Protein AF-A0A918UJ41-F1 (afdb_monomer)

Mean predicted aligned error: 7.12 Å

Organism: NCBI:txid1256513

Radius of gyration: 23.42 Å; Cα contacts (8 Å, |Δi|>4): 364; chains: 1; bounding box: 62×37×77 Å

Secondary structure (DSSP, 8-state):
-----S-HHHHHHHHHHHHHHH-HHHHHHHHHHHHHH--PPPHHHHHHHHHHHHHHTT--HHHHHHHHSHHHIIIIIHHHHHHHHHHHHHHHHHHHHHHHHHHHHHHHHHHHTT--GGGTS-TT-EEEE---HHHHHHHHHHHHHHHHHHHHHHHHHHTTTT-----HHHHHHHGGGSSSHHHHHHHHHHHHHHGGGGHHHH--TTS--HHHHHHHT----S-EEEEETTEEEEEBTTTTBTSS-TT----HHHHHHHHHHHHHHHHHHHHHHHHHHHHHHHHHHHHS----

Solvent-accessible surface area (backbone atoms only — not comparable to full-atom values): 15692 Å² total; per-residue (Å²): 129,87,73,76,65,78,54,73,64,61,54,50,53,51,40,52,56,41,20,75,74,68,35,57,69,54,27,49,51,52,52,56,45,42,78,73,74,56,84,86,72,52,66,80,78,44,41,52,60,51,57,48,48,62,58,49,68,83,38,48,69,71,53,44,56,24,66,73,34,75,70,38,25,66,58,42,46,46,45,29,53,51,13,47,51,44,15,52,51,13,45,47,46,23,53,52,26,44,54,53,40,36,54,51,49,53,50,50,51,60,58,56,71,74,56,74,37,52,84,78,29,56,82,99,43,72,50,76,52,77,87,61,55,69,52,17,50,33,42,49,50,21,47,51,21,47,41,39,17,47,20,21,39,27,34,7,58,25,39,79,45,76,43,95,32,57,43,38,69,57,31,43,72,50,31,62,79,33,54,63,50,74,41,24,44,55,42,25,52,46,43,61,77,47,55,80,80,37,41,56,53,71,31,54,99,88,47,81,14,53,35,54,37,52,76,73,74,45,91,56,43,52,52,38,40,37,34,20,40,91,40,73,47,62,32,33,39,73,79,48,30,44,70,90,38,90,82,52,77,70,48,69,51,58,56,50,48,55,53,49,51,52,51,49,52,46,52,36,49,44,50,49,48,43,53,52,36,47,53,53,51,53,54,50,49,71,76,53,64,81,83,126

Foldseek 3Di:
DPQDDDPPVVLVVVLVVCCVVVNNVVSVVVVVCCVVPNADDHCLLCVLLVVLVVLCVVPQPLRVVQVVDPVSCVPQVCQLVQLSVQLSVLLRQLVVLLVVLVVVLVVVCVVQVVDQCLVPAPPPDKDWDDDPVVNLVSVLSNLRSLQRNQQSNLRNVVSVQVDRGSGNVVSLVCQCVTPPNQLSVLLNVLSVVQVVLCCQRRNDPVDDHVNRCSVPPDRWGLFIWMQHNVTIATAQTSVGACVVPVPGRDDSSNVSVVSSVSSSVSSSSNSVSNSVSSVVVSVVCVVDPDDD

Structure (mmCIF, N/CA/C/O backbone):
data_AF-A0A918UJ41-F1
#
_entry.id   AF-A0A918UJ41-F1
#
loop_
_atom_site.group_PDB
_atom_site.id
_atom_site.type_symbol
_atom_site.label_atom_id
_atom_site.label_alt_id
_atom_site.label_comp_id
_atom_site.label_asym_id
_atom_site.label_entity_id
_atom_site.label_seq_id
_atom_site.pdbx_PDB_ins_code
_atom_site.Cartn_x
_atom_site.Cartn_y
_atom_site.Cartn_z
_atom_site.occupancy
_atom_site.B_iso_or_equiv
_atom_site.auth_seq_id
_atom_site.auth_comp_id
_atom_site.auth_asym_id
_atom_site.auth_atom_id
_atom_site.pdbx_PDB_model_num
ATOM 1 N N . MET A 1 1 ? 5.064 -5.525 18.353 1.00 28.58 1 MET A N 1
ATOM 2 C CA . MET A 1 1 ? 6.519 -5.572 18.618 1.00 28.58 1 MET A CA 1
ATOM 3 C C . MET A 1 1 ? 7.106 -4.252 18.154 1.00 28.58 1 MET A C 1
ATOM 5 O O . MET A 1 1 ? 6.695 -3.826 17.083 1.00 28.58 1 MET A O 1
ATOM 9 N N . PRO A 1 2 ? 7.986 -3.586 18.918 1.00 29.12 2 PRO A N 1
ATOM 10 C CA . PRO A 1 2 ? 8.648 -2.392 18.420 1.00 29.12 2 PRO A CA 1
ATOM 11 C C . PRO A 1 2 ? 9.662 -2.849 17.370 1.00 29.12 2 PRO A C 1
ATOM 13 O O . PRO A 1 2 ? 10.628 -3.544 17.687 1.00 29.12 2 PRO A O 1
ATOM 16 N N . THR A 1 3 ? 9.402 -2.528 16.109 1.00 34.44 3 THR A N 1
ATOM 17 C CA . THR A 1 3 ? 10.399 -2.598 15.047 1.00 34.44 3 THR A CA 1
ATOM 18 C C . THR A 1 3 ? 11.474 -1.591 15.413 1.00 34.44 3 THR A C 1
ATOM 20 O O . THR A 1 3 ? 11.253 -0.386 15.332 1.00 34.44 3 THR A O 1
ATOM 23 N N . LYS A 1 4 ? 12.610 -2.080 15.922 1.00 35.84 4 LYS A N 1
ATOM 24 C CA . LYS A 1 4 ? 13.802 -1.248 16.045 1.00 35.84 4 LYS A CA 1
ATOM 25 C C . LYS A 1 4 ? 14.082 -0.704 14.648 1.00 35.84 4 LYS A C 1
ATOM 27 O O . LYS A 1 4 ? 14.245 -1.490 13.716 1.00 35.84 4 LYS A O 1
ATOM 32 N N . SER A 1 5 ? 14.066 0.622 14.547 1.00 46.09 5 SER A N 1
ATOM 33 C CA . SER A 1 5 ? 14.670 1.374 13.457 1.00 46.09 5 SER A CA 1
ATOM 34 C C . SER A 1 5 ? 16.065 0.818 13.178 1.00 46.09 5 SER A C 1
ATOM 36 O O . SER A 1 5 ? 16.660 0.151 14.041 1.00 46.09 5 SER A O 1
ATOM 38 N N . LYS A 1 6 ? 16.623 1.143 12.011 1.00 51.22 6 LYS A N 1
ATOM 39 C CA . LYS A 1 6 ? 18.067 1.011 11.777 1.00 51.22 6 LYS A CA 1
ATOM 40 C C . LYS A 1 6 ? 18.829 1.422 13.031 1.00 51.22 6 LYS A C 1
ATOM 42 O O . LYS A 1 6 ? 18.405 2.349 13.737 1.00 51.22 6 LYS A O 1
ATOM 47 N N . SER A 1 7 ? 19.880 0.677 13.368 1.00 51.19 7 SER A N 1
ATOM 48 C CA . SER A 1 7 ? 20.576 0.907 14.630 1.00 51.19 7 SER A CA 1
ATOM 49 C C . SER A 1 7 ? 20.952 2.391 14.712 1.00 51.19 7 SER A C 1
ATOM 51 O O . SER A 1 7 ? 21.375 2.974 13.716 1.00 51.19 7 SER A O 1
ATOM 53 N N . HIS A 1 8 ? 20.773 3.030 15.872 1.00 54.59 8 HIS A N 1
ATOM 54 C CA . HIS A 1 8 ? 21.127 4.447 16.063 1.00 54.59 8 HIS A CA 1
ATOM 55 C C . HIS A 1 8 ? 22.535 4.788 15.523 1.00 54.59 8 HIS A C 1
ATOM 57 O O . HIS A 1 8 ? 22.780 5.922 15.126 1.00 54.59 8 HIS A O 1
ATOM 63 N N . ALA A 1 9 ? 23.435 3.798 15.478 1.00 55.66 9 ALA A N 1
ATOM 64 C CA . ALA A 1 9 ? 24.767 3.887 14.891 1.00 55.66 9 ALA A CA 1
ATOM 65 C C . ALA A 1 9 ? 24.766 4.083 13.360 1.00 55.66 9 ALA A C 1
ATOM 67 O O . ALA 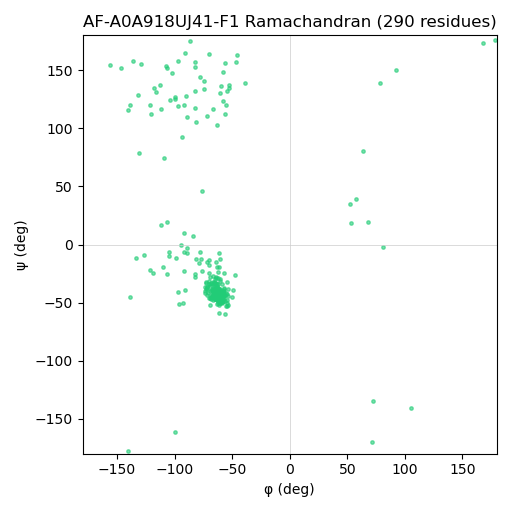A 1 9 ? 25.478 4.948 12.866 1.00 55.66 9 ALA A O 1
ATOM 68 N N . GLU A 1 10 ? 23.943 3.354 12.604 1.00 64.19 10 GLU A N 1
ATOM 69 C CA . GLU A 1 10 ? 23.882 3.464 11.134 1.00 64.19 10 GLU A CA 1
ATOM 70 C C . GLU A 1 10 ? 23.284 4.801 10.678 1.00 64.19 10 GLU A C 1
ATOM 72 O O . GLU A 1 10 ? 23.725 5.381 9.685 1.00 64.19 10 GLU A O 1
ATOM 77 N N . MET A 1 11 ? 22.303 5.319 11.422 1.00 64.62 11 MET A N 1
ATOM 78 C CA . MET A 1 11 ? 21.750 6.654 11.176 1.00 64.62 11 MET A CA 1
ATOM 79 C C . MET A 1 11 ? 22.766 7.745 11.527 1.00 64.62 11 MET A C 1
ATOM 81 O O . MET A 1 11 ? 22.927 8.699 10.768 1.00 64.62 11 MET A O 1
ATOM 85 N N . ALA A 1 12 ? 23.511 7.584 12.625 1.00 66.38 12 ALA A N 1
ATOM 86 C CA . ALA A 1 12 ? 24.580 8.508 12.993 1.00 66.38 12 ALA A CA 1
ATOM 87 C C . ALA A 1 12 ? 25.696 8.565 11.933 1.00 66.38 12 ALA A C 1
ATOM 89 O O . ALA A 1 12 ? 26.137 9.660 11.584 1.00 66.38 12 ALA A O 1
ATOM 90 N N . ASP A 1 13 ? 26.097 7.423 11.366 1.00 71.88 13 ASP A N 1
ATOM 91 C CA . ASP A 1 13 ? 27.098 7.362 10.292 1.00 71.88 13 ASP A CA 1
ATOM 92 C C . ASP A 1 13 ? 26.591 8.001 8.989 1.00 71.88 13 ASP A C 1
ATOM 94 O O . ASP A 1 13 ? 27.322 8.752 8.333 1.00 71.88 13 ASP A O 1
ATOM 98 N N . LEU A 1 14 ? 25.319 7.783 8.633 1.00 72.00 14 LEU A N 1
ATOM 99 C CA . LEU A 1 14 ? 24.696 8.435 7.480 1.00 72.00 14 LEU A CA 1
ATOM 100 C C . LEU A 1 14 ? 24.693 9.962 7.646 1.00 72.00 14 LEU A C 1
ATOM 102 O O . LEU A 1 14 ? 25.124 10.675 6.736 1.00 72.00 14 LEU A O 1
ATOM 106 N N . PHE A 1 15 ? 24.265 10.467 8.807 1.00 71.56 15 PHE A N 1
ATOM 107 C CA . PHE A 1 15 ? 24.225 11.904 9.089 1.00 71.56 15 PHE A CA 1
ATOM 108 C C . PHE A 1 15 ? 25.614 12.527 9.217 1.00 71.56 15 PHE A C 1
ATOM 110 O O . PHE A 1 15 ? 25.807 13.664 8.786 1.00 71.56 15 PHE A O 1
ATOM 117 N N . ALA A 1 16 ? 26.604 11.788 9.721 1.00 71.12 16 ALA A N 1
ATOM 118 C CA . ALA A 1 16 ? 27.996 12.221 9.703 1.00 71.12 16 ALA A CA 1
ATOM 119 C C . ALA A 1 16 ? 28.518 12.367 8.262 1.00 71.12 16 ALA A C 1
ATOM 121 O O . ALA A 1 16 ? 29.144 13.378 7.934 1.00 71.12 16 ALA A O 1
ATOM 122 N N . SER A 1 17 ? 28.200 11.411 7.379 1.00 73.56 17 SER A N 1
ATOM 123 C CA . SER A 1 17 ? 28.577 11.483 5.959 1.00 73.56 17 SER A CA 1
ATOM 124 C C . SER A 1 17 ? 27.871 12.630 5.220 1.00 73.56 17 SER A C 1
ATOM 126 O O . SER A 1 17 ? 28.503 13.361 4.457 1.00 73.56 17 SER A O 1
ATOM 128 N N . LEU A 1 18 ? 26.583 12.859 5.507 1.00 71.25 18 LEU A N 1
ATOM 129 C CA . LEU A 1 18 ? 25.807 13.977 4.968 1.00 71.25 18 LEU A CA 1
ATOM 130 C C . LEU A 1 18 ? 26.345 15.315 5.473 1.00 71.25 18 LEU A C 1
ATOM 132 O O . LEU A 1 18 ? 26.458 16.254 4.692 1.00 71.25 18 LEU A O 1
ATOM 136 N N . GLY A 1 19 ? 26.732 15.398 6.747 1.00 72.50 19 GLY A N 1
ATOM 137 C CA . GLY A 1 19 ? 27.331 16.592 7.340 1.00 72.50 19 GLY A CA 1
ATOM 138 C C . GLY A 1 19 ? 28.671 16.960 6.708 1.00 72.50 19 GLY A C 1
ATOM 139 O O . GLY A 1 19 ? 28.959 18.144 6.543 1.00 72.50 19 GLY A O 1
ATOM 140 N N . ALA A 1 20 ? 29.454 15.964 6.287 1.00 79.12 20 ALA A N 1
ATOM 141 C CA . ALA A 1 20 ? 30.697 16.184 5.552 1.00 79.12 20 ALA A CA 1
ATOM 142 C C . ALA A 1 20 ? 30.469 16.735 4.131 1.00 79.12 20 ALA A C 1
ATOM 144 O O . ALA A 1 20 ? 31.327 17.451 3.618 1.00 79.12 20 ALA A O 1
ATOM 145 N N . PHE A 1 21 ? 29.328 16.431 3.503 1.00 81.12 21 PHE A N 1
ATOM 146 C CA . PHE A 1 21 ? 29.026 16.841 2.126 1.00 81.12 21 PHE A CA 1
ATOM 147 C C . PHE A 1 21 ? 28.165 18.113 2.026 1.00 81.12 21 PHE A C 1
ATOM 149 O O . PHE A 1 21 ? 28.412 18.962 1.174 1.00 81.12 21 PHE A O 1
ATOM 156 N N . LEU A 1 22 ? 27.159 18.259 2.892 1.00 85.38 22 LEU A N 1
ATOM 157 C CA . LEU A 1 22 ? 26.163 19.340 2.870 1.00 85.38 22 LEU A CA 1
ATOM 158 C C . LEU A 1 22 ? 26.399 20.403 3.954 1.00 85.38 22 LEU A C 1
ATOM 160 O O . LEU A 1 22 ? 25.758 21.450 3.938 1.00 85.38 22 LEU A O 1
ATOM 164 N N . GLY A 1 23 ? 27.312 20.152 4.892 1.00 88.75 23 GLY A N 1
ATOM 165 C CA . GLY A 1 23 ? 27.522 20.988 6.070 1.00 88.75 23 GLY A CA 1
ATOM 166 C C . GLY A 1 23 ? 26.698 20.526 7.274 1.00 88.75 23 GLY A C 1
ATOM 167 O O . GLY A 1 23 ? 25.615 19.949 7.152 1.00 88.75 23 GLY A O 1
ATOM 168 N N . LYS A 1 24 ? 27.240 20.787 8.469 1.00 88.06 24 LYS A N 1
ATOM 169 C CA . LYS A 1 24 ? 26.709 20.284 9.744 1.00 88.06 24 LYS A CA 1
ATOM 170 C C . LYS A 1 24 ? 25.275 20.744 10.016 1.00 88.06 24 LYS A C 1
ATOM 172 O O . LYS A 1 24 ? 24.457 19.922 10.408 1.00 88.06 24 LYS A O 1
ATOM 177 N N . ASP A 1 25 ? 24.967 22.014 9.764 1.00 89.19 25 ASP A N 1
ATOM 178 C CA . ASP A 1 25 ? 23.641 22.577 10.050 1.00 89.19 25 ASP A CA 1
ATOM 179 C C . ASP A 1 25 ? 22.550 21.938 9.181 1.00 89.19 25 ASP A C 1
ATOM 181 O O . ASP A 1 25 ? 21.465 21.635 9.672 1.00 89.19 25 ASP A O 1
ATOM 185 N N . ILE A 1 26 ? 22.854 21.651 7.908 1.00 87.06 26 ILE A N 1
ATOM 186 C CA . ILE A 1 26 ? 21.920 20.965 7.005 1.00 87.06 26 ILE A CA 1
ATOM 187 C C . ILE A 1 26 ? 21.698 19.521 7.464 1.00 87.06 26 ILE A C 1
ATOM 189 O O . ILE A 1 26 ? 20.559 19.069 7.513 1.00 87.06 26 ILE A O 1
ATOM 193 N N . ALA A 1 27 ? 22.756 18.799 7.841 1.00 84.81 27 ALA A N 1
ATOM 194 C CA . ALA A 1 27 ? 22.619 17.426 8.327 1.00 84.81 27 ALA A CA 1
ATOM 195 C C . ALA A 1 27 ? 21.815 17.337 9.636 1.00 84.81 27 ALA A C 1
ATOM 197 O O . ALA A 1 27 ? 20.971 16.450 9.765 1.00 84.81 27 ALA A O 1
ATOM 198 N N . VAL A 1 28 ? 22.022 18.277 10.567 1.00 88.00 28 VAL A N 1
ATOM 199 C CA . VAL A 1 28 ? 21.217 18.384 11.797 1.00 88.00 28 VAL A CA 1
ATOM 200 C C . VAL A 1 28 ? 19.754 18.657 11.455 1.00 88.00 28 VAL A C 1
ATOM 202 O O . VAL A 1 28 ? 18.886 17.933 11.931 1.00 88.00 28 VAL A O 1
ATOM 205 N N . ALA A 1 29 ? 19.476 19.621 10.571 1.00 89.81 29 ALA A N 1
ATOM 206 C CA . ALA A 1 29 ? 18.108 19.922 10.156 1.00 89.81 29 ALA A CA 1
ATOM 207 C C . ALA A 1 29 ? 17.410 18.708 9.517 1.00 89.81 29 ALA A C 1
ATOM 209 O O . ALA A 1 29 ? 16.254 18.440 9.828 1.00 89.81 29 ALA A O 1
ATOM 210 N N . ILE A 1 30 ? 18.101 17.941 8.663 1.00 86.88 30 ILE A N 1
ATOM 211 C CA . ILE A 1 30 ? 17.545 16.709 8.077 1.00 86.88 30 ILE A CA 1
ATOM 212 C C . ILE A 1 30 ? 17.212 15.692 9.177 1.00 86.88 30 ILE A C 1
ATOM 214 O O . ILE A 1 30 ? 16.131 15.108 9.141 1.00 86.88 30 ILE A O 1
ATOM 218 N N . SER A 1 31 ? 18.103 15.497 10.154 1.00 85.31 31 SER A N 1
ATOM 219 C CA . SER A 1 31 ? 17.875 14.570 11.271 1.00 85.31 31 SER A CA 1
ATOM 220 C C . SER A 1 31 ? 16.669 14.981 12.119 1.00 85.31 31 SER A C 1
ATOM 222 O O . SER A 1 31 ? 15.789 14.162 12.365 1.00 85.31 31 SER A O 1
ATOM 224 N N . GLU A 1 32 ? 16.583 16.251 12.521 1.00 90.31 32 GLU A N 1
ATOM 225 C CA . GLU A 1 32 ? 15.475 16.758 13.346 1.00 90.31 32 GLU A CA 1
ATOM 226 C C . GLU A 1 32 ? 14.127 16.707 12.606 1.00 90.31 32 GLU A C 1
ATOM 228 O O . GLU A 1 32 ? 13.091 16.373 13.194 1.00 90.31 32 GLU A O 1
ATOM 233 N N . ILE A 1 33 ? 14.127 16.993 11.297 1.00 89.69 33 ILE A N 1
ATOM 234 C CA . ILE A 1 33 ? 12.941 16.835 10.446 1.00 89.69 33 ILE A CA 1
ATOM 235 C C . ILE A 1 33 ? 12.528 15.363 10.388 1.00 89.69 33 ILE A C 1
ATOM 237 O O . ILE A 1 33 ? 11.341 15.075 10.541 1.00 89.69 33 ILE A O 1
ATOM 241 N N . ALA A 1 34 ? 13.475 14.441 10.192 1.00 86.81 34 ALA A N 1
ATOM 242 C CA . ALA A 1 34 ? 13.179 13.016 10.103 1.00 86.81 34 ALA A CA 1
ATOM 243 C C . ALA A 1 34 ? 12.567 12.478 11.406 1.00 86.81 34 ALA A C 1
ATOM 245 O O . ALA A 1 34 ? 11.531 11.820 11.371 1.00 86.81 34 ALA A O 1
ATOM 246 N N . GLU A 1 35 ? 13.127 12.839 12.563 1.00 86.50 35 GLU A N 1
ATOM 247 C CA . GLU A 1 35 ? 12.584 12.450 13.874 1.00 86.50 35 GLU A CA 1
ATOM 248 C C . GLU A 1 35 ? 11.154 12.956 14.112 1.00 86.50 35 GLU A C 1
ATOM 250 O O . GLU A 1 35 ? 10.365 12.309 14.803 1.00 86.50 35 GLU A O 1
ATOM 255 N N . THR A 1 36 ? 10.810 14.114 13.546 1.00 89.62 36 THR A N 1
ATOM 256 C CA . THR A 1 36 ? 9.513 14.761 13.779 1.00 89.62 36 THR A CA 1
ATOM 257 C C . THR A 1 36 ? 8.447 14.347 12.765 1.00 89.62 36 THR A C 1
ATOM 259 O O . THR A 1 36 ? 7.270 14.233 13.116 1.00 89.62 36 THR A O 1
ATOM 262 N N . ALA A 1 37 ? 8.830 14.195 11.497 1.00 89.44 37 ALA A N 1
ATOM 263 C CA . ALA A 1 37 ? 7.900 14.164 10.371 1.00 89.44 37 ALA A CA 1
ATOM 264 C C . ALA A 1 37 ? 8.049 12.942 9.456 1.00 89.44 37 ALA A C 1
ATOM 266 O O . ALA A 1 37 ? 7.198 12.760 8.582 1.00 89.44 37 ALA A O 1
ATOM 267 N N . ASP A 1 38 ? 9.086 12.121 9.634 1.00 88.88 38 ASP A N 1
ATOM 268 C CA . ASP A 1 38 ? 9.260 10.903 8.846 1.00 88.88 38 ASP A CA 1
ATOM 269 C C . ASP A 1 38 ? 8.607 9.687 9.522 1.00 88.88 38 ASP A C 1
ATOM 271 O O . ASP A 1 38 ? 8.226 9.697 10.697 1.00 88.88 38 ASP A O 1
ATOM 275 N N . PHE A 1 39 ? 8.441 8.625 8.744 1.00 92.19 39 PHE A N 1
ATOM 276 C CA . PHE A 1 39 ? 7.962 7.339 9.211 1.00 92.19 39 PHE A CA 1
ATOM 277 C C . PHE A 1 39 ? 8.727 6.210 8.520 1.00 92.19 39 PHE A C 1
ATOM 279 O O . PHE A 1 39 ? 8.603 5.979 7.312 1.00 92.19 39 PHE A O 1
ATOM 286 N N . GLU A 1 40 ? 9.478 5.449 9.309 1.00 88.38 40 GLU A N 1
ATOM 287 C CA . GLU A 1 40 ? 10.216 4.296 8.812 1.00 88.38 40 GLU A CA 1
ATOM 288 C C . GLU A 1 40 ? 9.377 3.017 8.896 1.00 88.38 40 GLU A C 1
ATOM 290 O O . GLU A 1 40 ? 8.862 2.643 9.946 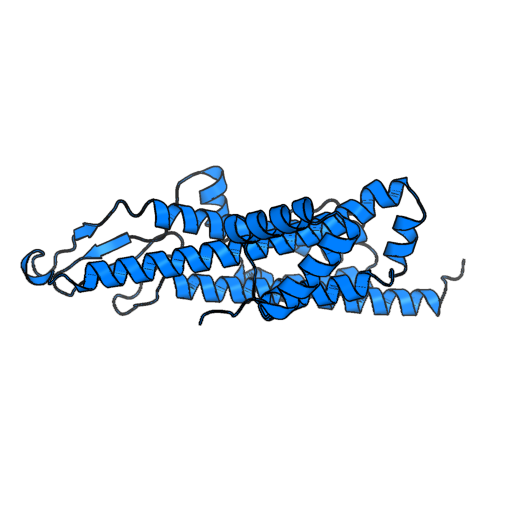1.00 88.38 40 GLU A O 1
ATOM 295 N N . MET A 1 41 ? 9.285 2.300 7.775 1.00 91.56 41 MET A N 1
ATOM 296 C CA . MET A 1 41 ? 8.810 0.915 7.778 1.00 91.56 41 MET A CA 1
ATOM 297 C C . MET A 1 41 ? 9.948 -0.035 8.150 1.00 91.56 41 MET A C 1
ATOM 299 O O . MET A 1 41 ? 11.112 0.256 7.880 1.00 91.56 41 MET A O 1
ATOM 303 N N . SER A 1 42 ? 9.602 -1.223 8.651 1.00 93.06 42 SER A N 1
ATOM 304 C CA . SER A 1 42 ? 10.575 -2.303 8.849 1.00 93.06 42 SER A CA 1
ATOM 305 C C . SER A 1 42 ? 11.316 -2.682 7.560 1.00 93.06 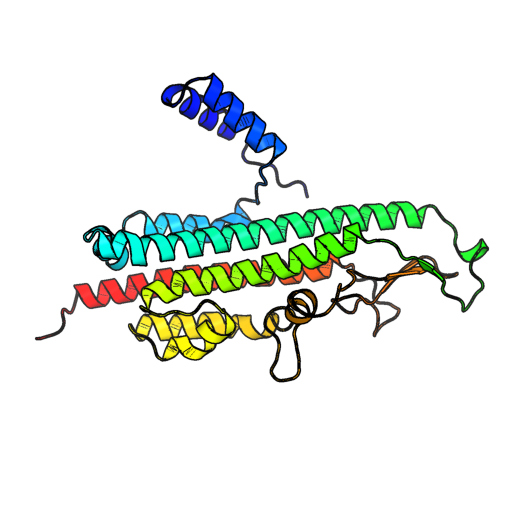42 SER A C 1
ATOM 307 O O . SER A 1 42 ? 10.799 -2.520 6.449 1.00 93.06 42 SER A O 1
ATOM 309 N N . ASP A 1 43 ? 12.511 -3.257 7.702 1.00 92.69 43 ASP A N 1
ATOM 310 C CA . ASP A 1 43 ? 13.290 -3.744 6.558 1.00 92.69 43 ASP A CA 1
ATOM 311 C C . ASP A 1 43 ? 12.518 -4.790 5.751 1.00 92.69 43 ASP A C 1
ATOM 313 O O . ASP A 1 43 ? 12.468 -4.699 4.530 1.00 92.69 43 ASP A O 1
ATOM 317 N N . ALA A 1 44 ? 11.814 -5.711 6.417 1.00 93.06 44 ALA A N 1
ATOM 318 C CA . ALA A 1 44 ? 10.970 -6.710 5.757 1.00 93.06 44 ALA A CA 1
ATOM 319 C C . ALA A 1 44 ? 9.845 -6.074 4.916 1.00 93.06 44 ALA A C 1
ATOM 321 O O . ALA A 1 44 ? 9.536 -6.529 3.815 1.00 93.06 44 ALA A O 1
ATOM 322 N N .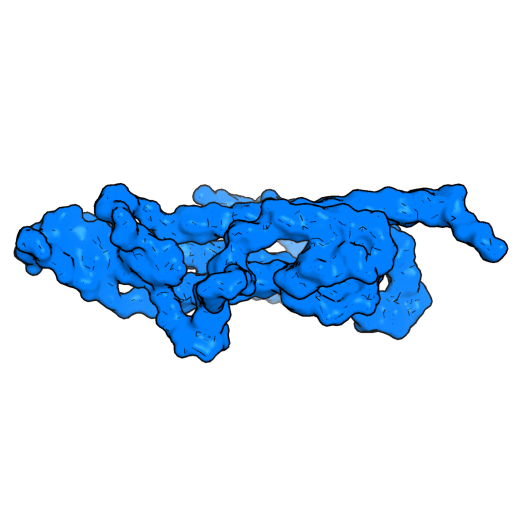 ALA A 1 45 ? 9.247 -4.985 5.403 1.00 93.19 45 ALA A N 1
ATOM 323 C CA . ALA A 1 45 ? 8.234 -4.239 4.664 1.00 93.19 45 ALA A CA 1
ATOM 324 C C . ALA A 1 45 ? 8.831 -3.474 3.463 1.00 93.19 45 ALA A C 1
ATOM 326 O O . ALA A 1 45 ? 8.163 -3.316 2.442 1.00 93.19 45 ALA A O 1
ATOM 327 N N . ASN A 1 46 ? 10.085 -3.021 3.563 1.00 94.38 46 ASN A N 1
ATOM 328 C CA . ASN A 1 46 ? 10.800 -2.327 2.487 1.00 94.38 46 ASN A CA 1
ATOM 329 C C . ASN A 1 46 ? 11.436 -3.266 1.451 1.00 94.38 46 ASN A C 1
ATOM 331 O O . ASN A 1 46 ? 11.660 -2.842 0.315 1.00 94.38 46 ASN A O 1
ATOM 335 N N . GLU A 1 47 ? 11.744 -4.501 1.837 1.00 96.31 47 GLU A N 1
ATOM 336 C CA . GLU A 1 47 ? 12.597 -5.434 1.099 1.00 96.31 47 GLU A CA 1
ATOM 337 C C . GLU A 1 47 ? 12.221 -5.598 -0.385 1.00 96.31 47 GLU A C 1
ATOM 339 O O . GLU A 1 47 ? 13.120 -5.452 -1.220 1.00 96.31 47 GLU A O 1
ATOM 344 N N . PRO A 1 48 ? 10.940 -5.762 -0.774 1.00 97.31 48 PRO A N 1
ATOM 345 C CA . PRO A 1 48 ? 10.598 -5.912 -2.187 1.00 97.31 48 PRO A CA 1
ATOM 346 C C . PRO A 1 48 ? 10.947 -4.686 -3.037 1.00 97.31 48 PRO A C 1
ATOM 348 O O . PRO A 1 48 ? 11.417 -4.814 -4.167 1.00 97.31 48 PRO A O 1
ATOM 351 N N . PHE A 1 49 ? 10.757 -3.483 -2.489 1.00 97.00 49 PHE A N 1
ATOM 352 C CA . PHE A 1 49 ? 11.089 -2.240 -3.181 1.00 97.00 49 PHE A CA 1
ATOM 353 C C . PHE A 1 49 ? 12.598 -2.049 -3.283 1.00 97.00 49 PHE A C 1
ATOM 355 O O . PHE A 1 49 ? 13.087 -1.642 -4.333 1.00 97.00 49 PHE A O 1
ATOM 362 N N . VAL A 1 50 ? 13.335 -2.354 -2.211 1.00 95.69 50 VAL A N 1
ATOM 363 C CA . VAL A 1 50 ? 14.800 -2.248 -2.190 1.00 95.69 50 VAL A CA 1
ATOM 364 C C . VAL A 1 50 ? 15.406 -3.183 -3.232 1.00 95.69 50 VAL A C 1
ATOM 366 O O . VAL A 1 50 ? 16.113 -2.706 -4.116 1.00 95.69 50 VAL A O 1
ATOM 369 N N . LYS A 1 51 ? 15.030 -4.469 -3.220 1.00 96.50 51 LYS A N 1
ATOM 370 C CA . LYS A 1 51 ? 15.480 -5.459 -4.212 1.00 96.50 51 LYS A CA 1
ATOM 371 C C . LYS A 1 51 ? 15.177 -5.029 -5.645 1.00 96.50 51 LYS A C 1
ATOM 373 O O . LYS A 1 51 ? 16.003 -5.187 -6.543 1.00 96.50 51 LYS A O 1
ATOM 378 N N . PHE A 1 52 ? 13.989 -4.473 -5.876 1.00 97.38 52 PHE A N 1
ATOM 379 C CA . PHE A 1 52 ? 13.608 -4.009 -7.204 1.00 97.38 52 PHE A CA 1
ATOM 380 C C . PHE A 1 52 ? 14.452 -2.812 -7.665 1.00 97.38 52 PHE A C 1
ATOM 382 O O . PHE A 1 52 ? 14.908 -2.780 -8.807 1.00 97.38 52 PHE A O 1
ATOM 389 N N . ILE A 1 53 ? 14.707 -1.843 -6.783 1.00 95.50 53 ILE A N 1
ATOM 390 C CA . ILE A 1 53 ? 15.568 -0.689 -7.077 1.00 95.50 53 ILE A CA 1
ATOM 391 C C . ILE A 1 53 ? 17.019 -1.123 -7.308 1.00 95.50 53 ILE A C 1
ATOM 393 O O . ILE A 1 53 ? 17.650 -0.653 -8.254 1.00 95.50 53 ILE A O 1
ATOM 397 N N . GLU A 1 54 ? 17.535 -2.053 -6.506 1.00 95.62 54 GLU A N 1
ATOM 398 C CA . GLU A 1 54 ? 18.861 -2.649 -6.701 1.00 95.62 54 GLU A CA 1
ATOM 399 C C . GLU A 1 54 ? 19.001 -3.299 -8.079 1.00 95.62 54 GLU A C 1
ATOM 401 O O . GLU A 1 54 ? 20.042 -3.151 -8.711 1.00 95.62 54 GLU A O 1
ATOM 406 N N . TRP A 1 55 ? 17.948 -3.943 -8.588 1.00 96.19 55 TRP A N 1
ATOM 407 C CA . TRP A 1 55 ? 17.925 -4.484 -9.949 1.00 96.19 55 TRP A CA 1
ATOM 408 C C . TRP A 1 55 ? 17.831 -3.404 -11.042 1.00 96.19 55 TRP A C 1
ATOM 410 O O . TRP A 1 55 ? 18.452 -3.538 -12.097 1.00 96.19 55 TRP A O 1
ATOM 420 N N . ILE A 1 56 ? 17.092 -2.316 -10.811 1.00 94.19 56 ILE A N 1
ATOM 421 C CA . ILE A 1 56 ? 16.990 -1.195 -11.762 1.00 94.19 56 ILE A CA 1
ATOM 422 C C . ILE A 1 56 ? 18.307 -0.410 -11.871 1.00 94.19 56 ILE A C 1
ATOM 424 O O . ILE A 1 56 ? 18.638 0.084 -12.951 1.00 94.19 56 ILE A O 1
ATOM 428 N N . ASN A 1 57 ? 19.065 -0.283 -10.779 1.00 90.38 57 ASN A N 1
ATOM 429 C CA . ASN A 1 57 ? 20.255 0.572 -10.686 1.00 90.38 57 ASN A CA 1
ATOM 430 C C . ASN A 1 57 ? 21.369 0.251 -11.709 1.00 90.38 57 ASN A C 1
ATOM 432 O O . ASN A 1 57 ? 21.893 1.197 -12.308 1.00 90.38 57 ASN A O 1
ATOM 436 N N . PRO A 1 58 ? 21.702 -1.025 -11.994 1.00 89.19 58 PRO A N 1
ATOM 437 C CA . PRO A 1 58 ? 22.590 -1.417 -13.092 1.00 89.19 58 PRO A CA 1
ATOM 438 C C . PRO A 1 58 ? 22.101 -1.036 -14.497 1.00 89.19 58 PRO A C 1
ATOM 440 O O . PRO A 1 58 ? 22.859 -1.171 -15.452 1.00 89.19 58 PRO A O 1
ATOM 443 N N . ARG A 1 59 ? 20.867 -0.527 -14.621 1.00 89.38 59 ARG A N 1
ATOM 444 C CA . ARG A 1 59 ? 20.184 -0.129 -15.859 1.00 89.38 59 ARG A CA 1
ATOM 445 C C . ARG A 1 59 ? 19.948 -1.311 -16.808 1.00 89.38 59 ARG A C 1
ATOM 447 O O . ARG A 1 59 ? 20.658 -1.429 -17.807 1.00 89.38 59 ARG A O 1
ATOM 454 N N . PRO A 1 60 ? 18.901 -2.124 -16.561 1.00 91.81 60 PRO A N 1
ATOM 455 C CA . PRO A 1 60 ? 18.361 -3.039 -17.569 1.00 91.81 60 PRO A CA 1
ATOM 456 C C . PRO A 1 60 ? 18.163 -2.336 -18.920 1.00 91.81 60 PRO A C 1
ATOM 458 O O . PRO A 1 60 ? 18.024 -1.105 -18.965 1.00 91.81 60 PRO A O 1
ATOM 461 N N . ALA A 1 61 ? 18.136 -3.082 -20.024 1.00 94.75 61 ALA A N 1
ATOM 462 C CA . ALA A 1 61 ? 18.256 -2.501 -21.362 1.00 94.75 61 ALA A CA 1
ATOM 463 C C . ALA A 1 61 ? 17.174 -1.444 -21.642 1.00 94.75 61 ALA A C 1
ATOM 465 O O . ALA A 1 61 ? 17.475 -0.385 -22.200 1.00 94.75 61 ALA A O 1
ATOM 466 N N . PHE A 1 62 ? 15.936 -1.659 -21.183 1.00 94.94 62 PHE A N 1
ATOM 467 C CA . PHE A 1 62 ? 14.870 -0.661 -21.315 1.00 94.94 62 PHE A CA 1
ATOM 468 C C . PHE A 1 62 ? 15.140 0.647 -20.542 1.00 94.94 62 PHE A C 1
ATOM 470 O O . PHE A 1 62 ? 14.841 1.728 -21.052 1.00 94.94 62 PHE A O 1
ATOM 477 N N . ILE A 1 63 ? 15.737 0.575 -19.344 1.00 96.44 63 ILE A N 1
ATOM 478 C CA . ILE A 1 63 ? 16.127 1.753 -18.551 1.00 96.44 63 ILE A CA 1
ATOM 479 C C . ILE A 1 63 ? 17.274 2.483 -19.241 1.00 96.44 63 ILE A C 1
ATOM 481 O O . ILE A 1 63 ? 17.228 3.707 -19.369 1.00 96.44 63 ILE A O 1
ATOM 485 N N . ALA A 1 64 ? 18.288 1.751 -19.712 1.00 95.50 64 ALA A N 1
ATOM 486 C CA . ALA A 1 64 ? 19.397 2.333 -20.461 1.00 95.50 64 ALA A CA 1
ATOM 487 C C . ALA A 1 64 ? 18.892 3.068 -21.713 1.00 95.50 64 ALA A C 1
ATOM 489 O O . ALA A 1 64 ? 19.275 4.215 -21.949 1.00 95.50 64 ALA A O 1
ATOM 490 N N . ALA A 1 65 ? 17.961 2.457 -22.454 1.00 95.00 65 ALA A N 1
ATOM 491 C CA . ALA A 1 65 ? 17.337 3.064 -23.621 1.00 95.00 65 ALA A CA 1
ATOM 492 C C . ALA A 1 65 ? 16.579 4.351 -23.263 1.00 95.00 65 ALA A C 1
ATOM 494 O O . ALA A 1 65 ? 16.810 5.382 -23.891 1.00 95.00 65 ALA A O 1
ATOM 495 N N . TRP A 1 66 ? 15.732 4.345 -22.227 1.00 96.44 66 TRP A N 1
ATOM 496 C CA . TRP A 1 66 ? 15.008 5.557 -21.822 1.00 96.44 66 TRP A CA 1
ATOM 497 C C . TRP A 1 66 ? 15.930 6.675 -21.352 1.00 96.44 66 TRP A C 1
ATOM 499 O O . TRP A 1 66 ? 15.654 7.832 -21.630 1.00 96.44 66 TRP A O 1
ATOM 509 N N . ARG A 1 67 ? 17.028 6.348 -20.671 1.00 94.81 67 ARG A N 1
ATOM 510 C CA . ARG A 1 67 ? 17.978 7.349 -20.166 1.00 94.81 67 ARG A CA 1
ATOM 511 C C . ARG A 1 67 ? 18.968 7.857 -21.214 1.00 94.81 67 ARG A C 1
ATOM 513 O O . ARG A 1 67 ? 19.653 8.839 -20.960 1.00 94.81 67 ARG A O 1
ATOM 520 N N . SER A 1 68 ? 19.060 7.207 -22.372 1.00 95.81 68 SER A N 1
ATOM 521 C CA . SER A 1 68 ? 19.884 7.680 -23.492 1.00 95.81 68 SER A CA 1
ATOM 522 C C . SER A 1 68 ? 19.236 8.810 -24.305 1.00 95.81 68 SER A C 1
ATOM 524 O O . SER A 1 68 ? 19.933 9.501 -25.044 1.00 95.81 68 SER A O 1
ATOM 526 N N . ASP A 1 69 ? 17.923 9.023 -24.158 1.00 96.44 69 ASP A N 1
ATOM 527 C CA . ASP A 1 69 ? 17.157 10.053 -24.865 1.00 96.44 69 ASP A CA 1
ATOM 528 C C . ASP A 1 69 ? 16.482 10.994 -23.847 1.00 96.44 69 ASP A C 1
ATOM 530 O O . ASP A 1 69 ? 15.635 10.539 -23.072 1.00 96.44 69 ASP A O 1
ATOM 534 N N . PRO A 1 70 ? 16.776 12.311 -23.858 1.00 96.00 70 PRO A N 1
ATOM 535 C CA . PRO A 1 70 ? 16.173 13.272 -22.933 1.00 96.00 70 PRO A CA 1
ATOM 536 C C . PRO A 1 70 ? 14.636 13.287 -22.923 1.00 96.00 70 PRO A C 1
ATOM 538 O O . PRO A 1 70 ? 14.026 13.570 -21.889 1.00 96.00 70 PRO A O 1
ATOM 541 N N . ALA A 1 71 ? 13.980 13.008 -24.053 1.00 96.00 71 ALA A N 1
ATOM 542 C CA . ALA A 1 71 ? 12.522 12.963 -24.130 1.00 96.00 71 ALA A CA 1
ATOM 543 C C . ALA A 1 71 ? 11.963 11.708 -23.445 1.00 96.00 71 ALA A C 1
ATOM 545 O O . ALA A 1 71 ? 10.973 11.787 -22.709 1.00 96.00 71 ALA A O 1
ATOM 546 N N . LEU A 1 72 ? 12.608 10.556 -23.650 1.00 94.56 72 LEU A N 1
ATOM 547 C CA . LEU A 1 72 ? 12.217 9.298 -23.012 1.00 94.56 72 LEU A CA 1
ATOM 548 C C . LEU A 1 72 ? 12.571 9.281 -21.524 1.00 94.56 72 LEU A C 1
ATOM 550 O O . LEU A 1 72 ? 11.806 8.726 -20.735 1.00 94.56 72 LEU A O 1
ATOM 554 N N . GLU A 1 73 ? 13.658 9.936 -21.117 1.00 94.81 73 GLU A N 1
ATOM 555 C CA . GLU A 1 73 ? 14.020 10.068 -19.709 1.00 94.81 73 GLU A CA 1
ATOM 556 C C . GLU A 1 73 ? 12.935 10.856 -18.968 1.00 94.81 73 GLU A C 1
ATOM 558 O O . GLU A 1 73 ? 12.364 10.374 -17.987 1.00 94.81 73 GLU A O 1
ATOM 563 N N . ARG A 1 74 ? 12.561 12.024 -19.506 1.00 93.19 74 ARG A N 1
ATOM 564 C CA . ARG A 1 74 ? 11.519 12.882 -18.923 1.00 93.19 74 ARG A CA 1
ATOM 565 C C . ARG A 1 74 ? 10.145 12.220 -18.889 1.00 93.19 74 ARG A C 1
ATOM 567 O O . ARG A 1 74 ? 9.389 12.450 -17.951 1.00 93.19 74 ARG A O 1
ATOM 574 N N . LYS A 1 75 ? 9.794 11.432 -19.909 1.00 93.06 75 LYS A N 1
ATOM 575 C CA . LYS A 1 75 ? 8.445 10.865 -20.035 1.00 93.06 75 LYS A CA 1
ATOM 576 C C . LYS A 1 75 ? 8.310 9.474 -19.421 1.00 93.06 75 LYS A C 1
ATOM 578 O O . LYS A 1 75 ? 7.345 9.225 -18.705 1.00 93.06 75 LYS A O 1
ATOM 583 N N . HIS A 1 76 ? 9.208 8.551 -19.750 1.00 95.25 76 HIS A N 1
ATOM 584 C CA . HIS A 1 76 ? 9.074 7.140 -19.385 1.00 95.25 76 HIS A CA 1
ATOM 585 C C . HIS A 1 76 ? 9.848 6.802 -18.118 1.00 95.25 76 HIS A C 1
ATOM 587 O O . HIS A 1 76 ? 9.263 6.254 -17.189 1.00 95.25 76 HIS A O 1
ATOM 593 N N . TYR A 1 77 ? 11.131 7.164 -18.044 1.00 95.50 77 TYR A N 1
ATOM 594 C CA . TYR A 1 77 ? 11.938 6.845 -16.866 1.00 95.50 77 TYR A CA 1
ATOM 595 C C . TYR A 1 77 ? 11.389 7.529 -15.610 1.00 95.50 77 TYR A C 1
ATOM 597 O O . TYR A 1 77 ? 11.112 6.843 -14.628 1.00 95.50 77 TYR A O 1
ATOM 605 N N . LEU A 1 78 ? 11.142 8.846 -15.660 1.00 95.00 78 LEU A N 1
ATOM 606 C CA . LEU A 1 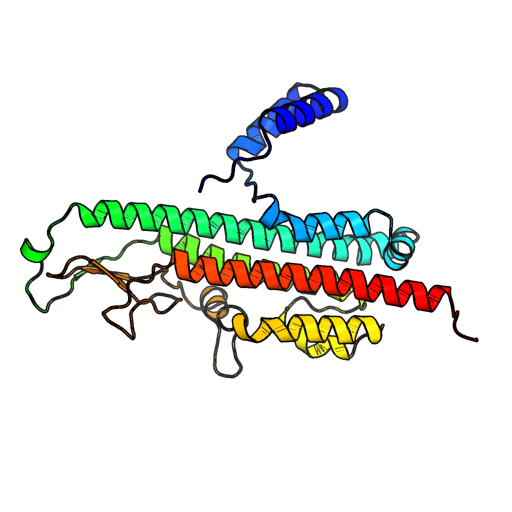78 ? 10.573 9.563 -14.514 1.00 95.00 78 LEU A CA 1
ATOM 607 C C . LEU A 1 78 ? 9.224 8.978 -14.092 1.00 95.00 78 LEU A C 1
ATOM 609 O O . LEU A 1 78 ? 9.036 8.682 -12.921 1.00 95.00 78 LEU A O 1
ATOM 613 N N . ARG A 1 79 ? 8.309 8.727 -15.034 1.00 95.50 79 ARG A N 1
ATOM 614 C CA . ARG A 1 79 ? 7.003 8.131 -14.717 1.00 95.50 79 ARG A CA 1
ATOM 615 C C . ARG A 1 79 ? 7.129 6.748 -14.075 1.00 95.50 79 ARG A C 1
ATOM 617 O O . ARG A 1 79 ? 6.429 6.462 -13.107 1.00 95.50 79 ARG A O 1
ATOM 624 N N . PHE A 1 80 ? 7.999 5.895 -14.610 1.00 96.88 80 PHE A N 1
ATOM 625 C CA . PHE A 1 80 ? 8.236 4.557 -14.076 1.00 96.88 80 PHE A CA 1
ATOM 626 C C . PHE A 1 80 ? 8.757 4.625 -12.634 1.00 96.88 80 PHE A C 1
ATOM 628 O O . PHE A 1 80 ? 8.172 4.006 -11.747 1.00 96.88 80 PHE A O 1
ATOM 635 N N . MET A 1 81 ? 9.786 5.441 -12.386 1.00 96.75 81 MET A N 1
ATOM 636 C CA . MET A 1 81 ? 10.377 5.599 -11.054 1.00 96.75 81 MET A CA 1
ATOM 637 C C . MET A 1 81 ? 9.417 6.264 -10.064 1.00 96.75 81 MET A C 1
ATOM 639 O O . MET A 1 81 ? 9.235 5.749 -8.964 1.00 96.75 81 MET A O 1
ATOM 643 N N . SER A 1 82 ? 8.732 7.339 -10.463 1.00 96.31 82 SER A N 1
ATOM 644 C CA . SER A 1 82 ? 7.740 8.009 -9.617 1.00 96.31 82 SER A CA 1
ATOM 645 C C . SER A 1 82 ? 6.566 7.097 -9.271 1.00 96.31 82 SER A C 1
ATOM 647 O O . SER A 1 82 ? 6.033 7.187 -8.172 1.00 96.31 82 SER A O 1
ATOM 649 N N . GLY A 1 83 ? 6.151 6.201 -10.173 1.00 96.50 83 GLY A N 1
ATOM 650 C CA . GLY A 1 83 ? 5.104 5.227 -9.868 1.00 96.50 83 GLY A CA 1
ATOM 651 C C . GLY A 1 83 ? 5.536 4.196 -8.827 1.00 96.50 83 GLY A C 1
ATOM 652 O O . GLY A 1 83 ? 4.756 3.869 -7.936 1.00 96.50 83 GLY A O 1
ATOM 653 N N . LEU A 1 84 ? 6.786 3.730 -8.891 1.00 96.12 84 LEU A N 1
ATOM 654 C CA . LEU A 1 84 ? 7.351 2.820 -7.890 1.00 96.12 84 LEU A CA 1
ATOM 655 C C . LEU A 1 84 ? 7.504 3.494 -6.524 1.00 96.12 84 LEU A C 1
ATOM 657 O O . LEU A 1 84 ? 7.124 2.915 -5.507 1.00 96.12 84 LEU A O 1
ATOM 661 N N . GLU A 1 85 ? 8.009 4.725 -6.500 1.00 96.38 85 GLU A N 1
ATOM 662 C CA . GLU A 1 85 ? 8.127 5.521 -5.278 1.00 96.38 85 GLU A CA 1
ATOM 663 C C . GLU A 1 85 ? 6.749 5.805 -4.668 1.00 96.38 85 GLU A C 1
ATOM 665 O O . GLU A 1 85 ? 6.509 5.495 -3.504 1.00 96.38 85 GLU A O 1
ATOM 670 N N . ALA A 1 86 ? 5.785 6.254 -5.476 1.00 97.50 86 ALA A N 1
ATOM 671 C CA . ALA A 1 86 ? 4.419 6.489 -5.019 1.00 97.50 86 ALA A CA 1
ATOM 672 C C . ALA A 1 86 ? 3.709 5.203 -4.556 1.00 97.50 86 ALA A C 1
ATOM 674 O O . ALA A 1 86 ? 2.806 5.266 -3.717 1.00 97.50 86 ALA A O 1
ATOM 675 N N . ALA A 1 87 ? 4.082 4.035 -5.090 1.00 98.00 87 ALA A N 1
ATOM 676 C CA . ALA A 1 87 ? 3.588 2.748 -4.609 1.00 98.00 87 ALA A CA 1
ATOM 677 C C . ALA A 1 87 ? 4.155 2.423 -3.224 1.00 98.00 87 ALA A C 1
ATOM 679 O O . ALA A 1 87 ? 3.392 2.076 -2.318 1.00 98.00 87 ALA A O 1
ATOM 680 N N . ARG A 1 88 ? 5.469 2.607 -3.044 1.00 97.62 88 ARG A N 1
ATOM 681 C CA . ARG A 1 88 ? 6.152 2.455 -1.754 1.00 97.62 88 ARG A CA 1
ATOM 682 C C . ARG A 1 88 ? 5.578 3.397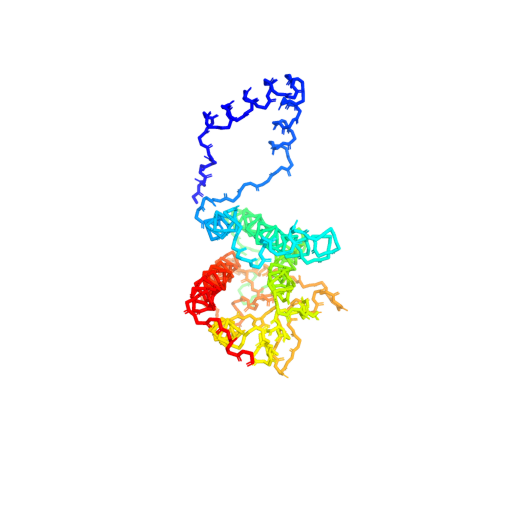 -0.703 1.00 97.62 88 ARG A C 1
ATOM 684 O O . ARG A 1 88 ? 5.287 2.954 0.402 1.00 97.62 88 ARG A O 1
ATOM 691 N N . ASP A 1 89 ? 5.339 4.655 -1.052 1.00 97.19 89 ASP A N 1
ATOM 692 C CA . ASP A 1 89 ? 4.759 5.655 -0.151 1.00 97.19 89 ASP A CA 1
ATOM 693 C C . ASP A 1 89 ? 3.278 5.390 0.150 1.00 97.19 89 ASP A C 1
ATOM 695 O O . ASP A 1 89 ? 2.797 5.639 1.257 1.00 97.19 89 ASP A O 1
ATOM 699 N N . GLY A 1 90 ? 2.526 4.859 -0.819 1.00 98.06 90 GLY A N 1
ATOM 700 C CA . GLY A 1 90 ? 1.174 4.350 -0.591 1.00 98.06 90 GLY A CA 1
ATOM 701 C C . GLY A 1 90 ? 1.160 3.231 0.449 1.00 98.06 90 GLY A C 1
ATOM 702 O O . GLY A 1 90 ? 0.381 3.288 1.399 1.00 98.06 90 GLY A O 1
ATOM 703 N N . TYR A 1 91 ? 2.061 2.258 0.302 1.00 98.44 91 TYR A N 1
ATOM 704 C CA . TYR A 1 91 ? 2.206 1.154 1.246 1.00 98.44 91 TYR A CA 1
ATOM 705 C C . TYR A 1 91 ? 2.682 1.642 2.623 1.00 98.44 91 TYR A C 1
ATOM 707 O O . TYR A 1 91 ? 2.062 1.309 3.630 1.00 98.44 91 TYR A O 1
ATOM 715 N N . ARG A 1 92 ? 3.683 2.531 2.673 1.00 98.06 92 ARG A N 1
ATOM 716 C CA . ARG A 1 92 ? 4.168 3.185 3.900 1.00 98.06 92 ARG A CA 1
ATOM 717 C C . ARG A 1 92 ? 3.062 3.885 4.669 1.00 98.06 92 ARG A C 1
ATOM 719 O O . ARG A 1 92 ? 2.926 3.675 5.871 1.00 98.06 92 ARG A O 1
ATOM 726 N N . ALA A 1 93 ? 2.247 4.677 3.982 1.00 98.19 93 ALA A N 1
ATOM 727 C CA . ALA A 1 93 ? 1.110 5.332 4.610 1.00 98.19 93 ALA A CA 1
ATOM 728 C C . ALA A 1 93 ? 0.098 4.311 5.159 1.00 98.19 93 ALA A C 1
ATOM 730 O O . ALA A 1 93 ? -0.433 4.508 6.249 1.00 98.19 93 ALA A O 1
ATOM 731 N N . ALA A 1 94 ? -0.147 3.199 4.458 1.00 98.38 94 ALA A N 1
ATOM 732 C CA . ALA A 1 94 ? -1.025 2.144 4.965 1.00 98.38 94 ALA A CA 1
ATOM 733 C C . ALA A 1 94 ? -0.467 1.493 6.246 1.00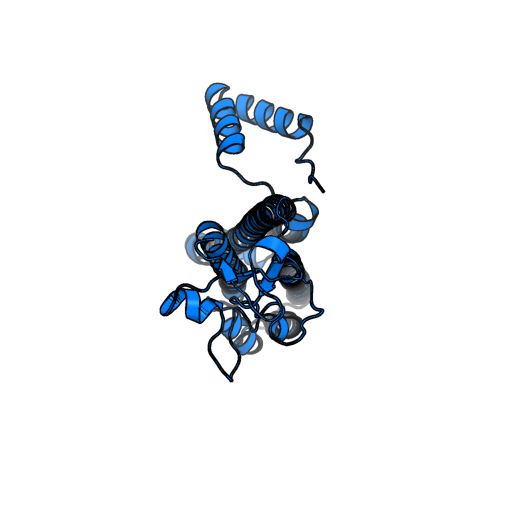 98.38 94 ALA A C 1
ATOM 735 O O . ALA A 1 94 ? -1.223 1.308 7.199 1.00 98.38 94 ALA A O 1
ATOM 736 N N . VAL A 1 95 ? 0.842 1.217 6.312 1.00 98.19 95 VAL A N 1
ATOM 737 C CA . VAL A 1 95 ? 1.506 0.726 7.536 1.00 98.19 95 VAL A CA 1
ATOM 738 C C . VAL A 1 95 ? 1.327 1.731 8.680 1.00 98.19 95 VAL A C 1
ATOM 740 O O . VAL A 1 95 ? 0.835 1.364 9.745 1.00 98.19 95 VAL A O 1
ATOM 743 N N . TYR A 1 96 ? 1.632 3.010 8.437 1.00 98.00 96 TYR A N 1
ATOM 744 C CA . TYR A 1 96 ? 1.476 4.079 9.427 1.00 98.00 96 TYR A CA 1
ATOM 745 C C . TYR A 1 96 ? 0.052 4.133 9.995 1.00 98.00 96 TYR A C 1
ATOM 747 O O . TYR A 1 96 ? -0.149 4.065 11.209 1.00 98.00 96 TYR A O 1
ATOM 755 N N . HIS A 1 97 ? -0.962 4.209 9.128 1.00 98.31 97 HIS A N 1
ATOM 756 C CA . HIS A 1 97 ? -2.352 4.314 9.572 1.00 98.31 97 HIS A CA 1
ATOM 757 C C . HIS A 1 97 ? -2.812 3.063 10.329 1.00 98.31 97 HIS A C 1
ATOM 759 O O . HIS A 1 97 ? -3.577 3.181 11.287 1.00 98.31 97 HIS A O 1
ATOM 765 N N . LEU A 1 98 ? -2.316 1.873 9.972 1.00 97.88 98 LEU A N 1
ATOM 766 C CA . LEU A 1 98 ? -2.593 0.654 10.729 1.00 97.88 98 LEU A CA 1
ATOM 767 C C . LEU A 1 98 ? -2.022 0.716 12.151 1.00 97.88 98 LEU A C 1
ATOM 769 O O . LEU A 1 98 ? -2.723 0.382 13.107 1.00 97.88 98 LEU A O 1
ATOM 773 N N . GLU A 1 99 ? -0.782 1.171 12.318 1.00 97.19 99 GLU A N 1
ATOM 774 C CA . GLU A 1 99 ? -0.174 1.318 13.645 1.00 97.19 99 GLU A CA 1
ATOM 775 C C . GLU A 1 99 ? -0.945 2.318 14.513 1.00 97.19 99 GLU A C 1
ATOM 777 O O . GLU A 1 99 ? -1.219 2.053 15.689 1.00 97.19 99 GLU A O 1
ATOM 782 N N . ARG A 1 100 ? -1.379 3.436 13.918 1.00 97.44 100 ARG A N 1
ATOM 783 C CA . ARG A 1 100 ? -2.242 4.423 14.584 1.00 97.44 100 ARG A CA 1
ATOM 784 C C . ARG A 1 100 ? -3.579 3.812 14.999 1.00 97.44 100 ARG A C 1
ATOM 786 O O . ARG A 1 100 ? -3.994 3.995 16.144 1.00 97.44 100 ARG A O 1
ATOM 793 N N . LEU A 1 101 ? -4.233 3.065 14.109 1.00 97.12 101 LEU A N 1
ATOM 794 C CA . LEU A 1 101 ? -5.493 2.369 14.389 1.00 97.12 101 LEU A CA 1
ATOM 795 C C . LEU A 1 101 ? -5.347 1.359 15.524 1.00 97.12 101 LEU A C 1
ATOM 797 O O . LEU A 1 101 ? -6.180 1.356 16.430 1.00 97.12 101 LEU A O 1
ATOM 801 N N . ARG A 1 102 ? -4.285 0.547 15.500 1.00 96.88 102 ARG A N 1
ATOM 802 C CA . ARG A 1 102 ? -3.978 -0.430 16.550 1.00 96.88 102 ARG A CA 1
ATOM 803 C C . ARG A 1 102 ? -3.799 0.253 17.900 1.00 96.88 102 ARG A C 1
ATOM 805 O O . ARG A 1 102 ? -4.455 -0.136 18.860 1.00 96.88 102 ARG A O 1
ATOM 812 N N . GLY A 1 103 ? -2.993 1.315 17.955 1.00 96.69 103 GLY A N 1
ATOM 813 C CA . GLY A 1 103 ? -2.773 2.075 19.185 1.00 96.69 103 GLY A CA 1
ATOM 814 C C . GLY A 1 103 ? -4.050 2.726 19.728 1.00 96.69 103 GLY A C 1
ATOM 815 O O . GLY A 1 103 ? -4.289 2.699 20.935 1.00 96.69 103 GLY A O 1
ATOM 816 N N . MET A 1 104 ? -4.902 3.277 18.857 1.00 95.44 104 MET A N 1
ATOM 817 C CA . MET A 1 104 ? -6.202 3.821 19.270 1.00 95.44 104 MET A CA 1
ATOM 818 C C . MET A 1 104 ? -7.135 2.729 19.791 1.00 95.44 104 MET A C 1
ATOM 820 O O . MET A 1 104 ? -7.787 2.923 20.813 1.00 95.44 104 MET A O 1
ATOM 824 N N . GLU A 1 105 ? -7.197 1.583 19.118 1.00 94.12 105 GLU A N 1
ATOM 825 C CA . GLU A 1 105 ? -8.023 0.458 19.543 1.00 94.12 105 GLU A CA 1
ATOM 826 C C . GLU A 1 105 ? -7.547 -0.108 20.892 1.00 94.12 105 GLU A C 1
ATOM 828 O O . GLU A 1 105 ? -8.366 -0.287 21.791 1.00 94.12 105 GLU A O 1
ATOM 833 N N . ASP A 1 106 ? -6.236 -0.272 21.101 1.00 94.62 106 ASP A N 1
ATOM 834 C CA . ASP A 1 106 ? -5.664 -0.678 22.395 1.00 94.62 106 ASP A CA 1
ATOM 835 C C . ASP A 1 106 ? -6.058 0.293 23.522 1.00 94.62 106 ASP A C 1
ATOM 837 O O . ASP A 1 106 ? -6.481 -0.126 24.603 1.00 94.62 106 ASP A O 1
ATOM 841 N N . GLN A 1 107 ? -5.978 1.603 23.265 1.00 94.50 107 GLN A N 1
ATOM 842 C CA . GLN A 1 107 ? -6.387 2.631 24.226 1.00 94.50 107 GLN A CA 1
ATOM 843 C C . GLN A 1 107 ? -7.888 2.576 24.523 1.00 94.50 107 GLN A C 1
ATOM 845 O O . GLN A 1 107 ? -8.281 2.682 25.686 1.00 94.50 107 GLN A O 1
ATOM 850 N N . LEU A 1 108 ? -8.730 2.388 23.503 1.00 91.88 108 LEU A N 1
ATOM 851 C CA . LEU A 1 108 ? -10.175 2.237 23.677 1.00 91.88 108 LEU A CA 1
ATOM 852 C C . LEU A 1 108 ? -10.494 1.019 24.547 1.00 91.88 108 LEU A C 1
ATOM 854 O O . LEU A 1 108 ? -11.247 1.145 25.512 1.00 91.88 108 LEU A O 1
ATOM 858 N N . HIS A 1 109 ? -9.873 -0.129 24.270 1.00 91.00 109 HIS A N 1
ATOM 859 C CA . HIS A 1 109 ? -10.021 -1.330 25.090 1.00 91.00 109 HIS A CA 1
ATOM 860 C C . HIS A 1 109 ? -9.594 -1.085 26.543 1.00 91.00 109 HIS A C 1
ATOM 862 O O . HIS A 1 109 ? -10.334 -1.431 27.465 1.00 91.00 109 HIS A O 1
ATOM 868 N N . ALA A 1 110 ? -8.445 -0.441 26.763 1.00 93.38 110 ALA A N 1
ATOM 869 C CA . ALA A 1 110 ? -7.949 -0.131 28.102 1.00 93.38 110 ALA A CA 1
ATOM 870 C C . ALA A 1 110 ? -8.850 0.853 28.868 1.00 93.38 110 ALA A C 1
ATOM 872 O O . ALA A 1 110 ? -8.961 0.760 30.089 1.00 93.38 110 ALA A O 1
ATOM 873 N N . ILE A 1 111 ? -9.492 1.804 28.181 1.00 93.00 111 ILE A N 1
ATOM 874 C CA . ILE A 1 111 ? -10.469 2.717 28.791 1.00 93.00 111 ILE A CA 1
ATOM 875 C C . ILE A 1 111 ? -11.727 1.944 29.185 1.00 93.00 111 ILE A C 1
ATOM 877 O O . ILE A 1 111 ? -12.153 2.031 30.334 1.00 93.00 111 ILE A O 1
ATOM 881 N N . LEU A 1 112 ? -12.306 1.181 28.257 1.00 90.81 112 LEU A N 1
ATOM 882 C CA . LEU A 1 112 ? -13.575 0.484 28.465 1.00 90.81 112 LEU A CA 1
ATOM 883 C C . LEU A 1 112 ? -13.465 -0.618 29.527 1.00 90.81 112 LEU A C 1
ATOM 885 O O . LEU A 1 112 ? -14.397 -0.803 30.304 1.00 90.81 112 LEU A O 1
ATOM 889 N N . ALA A 1 113 ? -12.314 -1.288 29.629 1.00 91.00 113 ALA A N 1
ATOM 890 C CA . ALA A 1 113 ? -12.060 -2.324 30.632 1.00 91.00 113 ALA A CA 1
ATOM 891 C C . ALA A 1 113 ? -12.066 -1.817 32.088 1.00 91.00 113 ALA A C 1
ATOM 893 O O . ALA A 1 113 ? -12.148 -2.623 33.011 1.00 91.00 113 ALA A O 1
ATOM 894 N N . LYS A 1 114 ? -11.991 -0.498 32.320 1.00 93.62 114 LYS A N 1
ATOM 895 C CA . LYS A 1 114 ? -12.044 0.093 33.671 1.00 93.62 114 LYS A CA 1
ATOM 896 C C . LYS A 1 114 ? -13.455 0.133 34.258 1.00 93.62 114 LYS A C 1
ATOM 898 O O . LYS A 1 114 ? -13.602 0.427 35.442 1.00 93.62 114 LYS A O 1
ATOM 903 N N . PHE A 1 115 ? -14.481 -0.103 33.444 1.00 91.94 115 PHE A N 1
ATOM 904 C CA . PHE A 1 115 ? -15.872 0.088 33.830 1.00 91.94 115 PHE A CA 1
ATOM 905 C C . PHE A 1 115 ? -16.621 -1.242 33.908 1.00 91.94 115 PHE A C 1
ATOM 907 O O . PHE A 1 115 ? -16.519 -2.091 33.027 1.00 91.94 115 PHE A O 1
ATOM 914 N N . ASP A 1 116 ? -17.433 -1.383 34.955 1.00 90.62 116 ASP A N 1
ATOM 915 C CA . ASP A 1 116 ? -18.410 -2.460 35.086 1.00 90.62 116 ASP A CA 1
ATOM 916 C C . ASP A 1 116 ? -19.768 -1.981 34.562 1.00 90.62 116 ASP A C 1
ATOM 918 O O . ASP A 1 116 ? -20.561 -1.354 35.270 1.00 90.62 116 ASP A O 1
ATOM 922 N N . PHE A 1 117 ? -20.012 -2.244 33.281 1.00 90.69 117 PHE A N 1
ATOM 923 C CA . PHE A 1 117 ? -21.211 -1.777 32.592 1.00 90.69 117 PHE A CA 1
ATOM 924 C C . PHE A 1 117 ? -22.492 -2.508 33.007 1.00 90.69 117 PHE A C 1
ATOM 926 O O . PHE A 1 117 ? -23.577 -1.976 32.766 1.00 90.69 117 PHE A O 1
ATOM 933 N N . ALA A 1 118 ? -22.401 -3.656 33.690 1.00 87.56 118 ALA A N 1
ATOM 934 C CA . ALA A 1 118 ? -23.570 -4.383 34.193 1.00 87.56 118 ALA A CA 1
ATOM 935 C C . ALA A 1 118 ? -24.377 -3.573 35.219 1.00 87.56 118 ALA A C 1
ATOM 937 O O . ALA A 1 118 ? -25.575 -3.792 35.380 1.00 87.56 118 ALA A O 1
ATOM 938 N N . LYS A 1 119 ? -23.736 -2.600 35.878 1.00 89.25 119 LYS A N 1
ATOM 939 C CA . LYS A 1 119 ? -24.383 -1.691 36.836 1.00 89.25 119 LYS A CA 1
ATOM 940 C C . LYS A 1 119 ? -25.223 -0.599 36.175 1.00 89.25 119 LYS A C 1
ATOM 942 O O . LYS A 1 119 ? -26.106 -0.051 36.826 1.00 89.25 119 LYS A O 1
ATOM 947 N N . SER A 1 120 ? -24.942 -0.277 34.913 1.00 89.50 120 SER A N 1
ATOM 948 C CA . SER A 1 120 ? -25.518 0.888 34.227 1.00 89.50 120 SER A CA 1
ATOM 949 C C . SER A 1 120 ? -26.358 0.522 33.007 1.00 89.50 120 SER A C 1
ATOM 951 O O . SER A 1 120 ? -27.225 1.300 32.616 1.00 89.50 120 SER A O 1
ATOM 953 N N . VAL A 1 121 ? -26.114 -0.637 32.389 1.00 90.12 121 VAL A N 1
ATOM 954 C CA . VAL A 1 121 ? -26.853 -1.099 31.211 1.00 90.12 121 VAL A CA 1
ATOM 955 C C . VAL A 1 121 ? -27.694 -2.319 31.592 1.00 90.12 121 VAL A C 1
ATOM 957 O O . VAL A 1 121 ? -27.120 -3.349 31.949 1.00 90.12 121 VAL A O 1
ATOM 960 N N . PRO A 1 122 ? -29.038 -2.239 31.513 1.00 89.25 122 PRO A N 1
ATOM 961 C CA . PRO A 1 122 ? -29.908 -3.358 31.853 1.00 89.25 122 PRO A CA 1
ATOM 962 C C . PRO A 1 122 ? -29.612 -4.619 31.022 1.00 89.25 122 PRO A C 1
ATOM 964 O O . PRO A 1 122 ? -29.256 -4.508 29.841 1.00 89.25 122 PRO A O 1
ATOM 967 N N . PRO A 1 123 ? -29.816 -5.826 31.583 1.00 86.81 123 PRO A N 1
ATOM 968 C CA . PRO A 1 123 ? -29.743 -7.068 30.818 1.00 86.81 123 PRO A CA 1
ATOM 969 C C . PRO A 1 123 ? -30.641 -7.021 29.573 1.00 86.81 123 PRO A C 1
ATOM 971 O O . PRO A 1 123 ? -31.780 -6.564 29.633 1.00 86.81 123 PRO A O 1
ATOM 974 N N . GLY A 1 124 ? -30.116 -7.468 28.428 1.00 83.19 124 GLY A N 1
ATOM 975 C CA . GLY A 1 124 ? -30.824 -7.428 27.140 1.00 83.19 124 GLY A CA 1
ATOM 976 C C . GLY A 1 124 ? -30.784 -6.076 26.416 1.00 83.19 124 GLY A C 1
ATOM 977 O O . GLY A 1 124 ? -31.288 -5.984 25.300 1.00 83.19 124 GLY A O 1
ATOM 978 N N . SER A 1 125 ? -30.161 -5.048 27.001 1.00 87.19 125 SER A N 1
ATOM 979 C CA . SER A 1 125 ? -29.973 -3.737 26.370 1.00 87.19 125 SER A CA 1
ATOM 980 C C . SER A 1 125 ? -28.525 -3.516 25.929 1.00 87.19 125 SER A C 1
ATOM 982 O O . SER A 1 125 ? -27.585 -4.051 26.523 1.00 87.19 125 SER A O 1
ATOM 984 N N . VAL A 1 126 ? -28.351 -2.693 24.892 1.00 87.06 126 VAL A N 1
ATOM 985 C CA . VAL A 1 126 ? -27.046 -2.255 24.385 1.00 87.06 126 VAL A CA 1
ATOM 986 C C . VAL A 1 126 ? -27.065 -0.742 24.204 1.00 87.06 126 VAL A C 1
ATOM 988 O O . VAL A 1 126 ? -27.948 -0.197 23.545 1.00 87.06 126 VAL A O 1
ATOM 991 N N . ALA A 1 127 ? -26.069 -0.069 24.769 1.00 87.06 127 ALA A N 1
ATOM 992 C CA . ALA A 1 127 ? -25.767 1.327 24.512 1.00 87.06 127 ALA A CA 1
ATOM 993 C C . ALA A 1 127 ? -24.656 1.415 23.457 1.00 87.06 127 ALA A C 1
ATOM 995 O O . ALA A 1 127 ? -23.545 0.924 23.667 1.00 87.06 127 ALA A O 1
ATOM 996 N N . ALA A 1 128 ? -24.948 2.048 22.322 1.00 84.88 128 ALA A N 1
ATOM 997 C CA . ALA A 1 128 ? -23.940 2.350 21.312 1.00 84.88 128 ALA A CA 1
ATOM 998 C C . ALA A 1 128 ? -23.192 3.636 21.697 1.00 84.88 128 ALA A C 1
ATOM 1000 O O . ALA A 1 128 ? -23.782 4.715 21.776 1.00 84.88 128 ALA A O 1
ATOM 1001 N N . ILE A 1 129 ? -21.886 3.527 21.930 1.00 82.31 129 ILE A N 1
ATOM 1002 C CA . ILE A 1 129 ? -20.991 4.651 22.201 1.00 82.31 129 ILE A CA 1
ATOM 1003 C C . ILE A 1 129 ? -20.399 5.135 20.874 1.00 82.31 129 ILE A C 1
ATOM 1005 O O . ILE A 1 129 ? -19.732 4.395 20.149 1.00 82.31 129 ILE A O 1
ATOM 1009 N N . GLY A 1 130 ? -20.668 6.400 20.550 1.00 74.19 130 GLY A N 1
ATOM 1010 C CA . GLY A 1 130 ? -20.192 7.059 19.335 1.00 74.19 130 GLY A CA 1
ATOM 1011 C C . GLY A 1 130 ? -18.966 7.954 19.543 1.00 74.19 130 GLY A C 1
ATOM 1012 O O . GLY A 1 130 ? -18.265 7.892 20.547 1.00 74.19 130 GLY A O 1
ATOM 1013 N N . ASN A 1 131 ? -18.745 8.846 18.573 1.00 77.81 131 ASN A N 1
ATOM 1014 C CA . ASN A 1 131 ? -17.726 9.906 18.581 1.00 77.81 131 ASN A CA 1
ATOM 1015 C C . ASN A 1 131 ? -16.248 9.459 18.503 1.00 77.81 131 ASN A C 1
ATOM 1017 O O . ASN A 1 131 ? -15.344 10.261 18.737 1.00 77.81 131 ASN A O 1
ATOM 1021 N N . ALA A 1 132 ? -15.973 8.233 18.052 1.00 88.69 132 ALA A N 1
ATOM 1022 C CA . ALA A 1 132 ? -14.623 7.758 17.723 1.00 88.69 132 ALA A CA 1
ATOM 1023 C C . ALA A 1 132 ? -14.110 8.303 16.366 1.00 88.69 132 ALA A C 1
ATOM 1025 O O . ALA A 1 132 ? -13.589 7.568 15.532 1.00 88.69 132 ALA A O 1
ATOM 1026 N N . ARG A 1 133 ? -14.265 9.612 16.107 1.00 91.88 133 ARG A N 1
ATOM 1027 C CA . ARG A 1 133 ? -14.004 10.213 14.781 1.00 91.88 133 ARG A CA 1
ATOM 1028 C C . ARG A 1 133 ? -12.555 10.061 14.325 1.00 91.88 133 ARG A C 1
ATOM 1030 O O . ARG A 1 133 ? -12.331 9.759 13.163 1.00 91.88 133 ARG A O 1
ATOM 1037 N N . ARG A 1 134 ? -11.590 10.225 15.239 1.00 94.69 134 ARG A N 1
ATOM 1038 C CA . ARG A 1 134 ? -10.157 10.035 14.938 1.00 94.69 134 ARG A CA 1
ATOM 1039 C C . ARG A 1 134 ? -9.879 8.624 14.430 1.00 94.69 134 ARG A C 1
ATOM 1041 O O . ARG A 1 134 ? -9.202 8.466 13.427 1.00 94.69 134 ARG A O 1
ATOM 1048 N N . TRP A 1 135 ? -10.481 7.628 15.072 1.00 93.94 135 TRP A N 1
ATOM 1049 C CA . TRP A 1 135 ? -10.360 6.231 14.674 1.00 93.94 135 TRP A CA 1
ATOM 1050 C C . TRP A 1 135 ? -10.932 5.998 13.267 1.00 93.94 135 TRP A C 1
ATOM 1052 O O . TRP A 1 135 ? -10.282 5.396 12.418 1.00 93.94 135 TRP A O 1
ATOM 1062 N N . SER A 1 136 ? -12.092 6.587 12.964 1.00 94.25 136 SER A N 1
ATOM 1063 C CA . SER A 1 136 ? -12.674 6.552 11.616 1.00 94.25 136 SER A CA 1
ATOM 1064 C C . SER A 1 136 ? -11.855 7.318 10.566 1.00 94.25 136 SER A C 1
ATOM 1066 O O . SER A 1 136 ? -11.828 6.899 9.413 1.00 94.25 136 SER A O 1
ATOM 1068 N N . PHE A 1 137 ? -11.171 8.409 10.930 1.00 95.69 137 PHE A N 1
ATOM 1069 C CA . PHE A 1 137 ? -10.290 9.141 10.010 1.00 95.69 137 PHE A CA 1
ATOM 1070 C C . PHE A 1 137 ? -9.074 8.306 9.616 1.00 95.69 137 PHE A C 1
ATOM 1072 O O . PHE A 1 137 ? -8.794 8.177 8.426 1.00 95.69 137 PHE A O 1
ATOM 1079 N N . GLU A 1 138 ? -8.406 7.688 10.591 1.00 97.56 138 GLU A N 1
ATOM 1080 C CA . GLU A 1 138 ? -7.271 6.799 10.318 1.00 97.56 138 GLU A CA 1
ATOM 1081 C C . GLU A 1 138 ? -7.697 5.590 9.479 1.00 97.56 138 GLU A C 1
ATOM 1083 O O . GLU A 1 138 ? -6.990 5.196 8.558 1.00 97.56 138 GLU A O 1
ATOM 1088 N N . TYR A 1 139 ? -8.890 5.039 9.724 1.00 96.94 139 TYR A N 1
ATOM 1089 C CA . TYR A 1 139 ? -9.425 3.937 8.923 1.00 96.94 139 TYR A CA 1
ATOM 1090 C C . TYR A 1 139 ? -9.628 4.336 7.460 1.00 96.94 139 TYR A C 1
ATOM 1092 O O . TYR A 1 139 ? -9.213 3.626 6.544 1.00 96.94 139 TYR A O 1
ATOM 1100 N N . GLN A 1 140 ? -10.237 5.496 7.219 1.00 96.56 140 GLN A N 1
ATOM 1101 C CA . GLN A 1 140 ? -10.437 5.984 5.857 1.00 96.56 140 GLN A CA 1
ATOM 1102 C C . GLN A 1 140 ? -9.102 6.272 5.163 1.00 96.56 140 GLN A C 1
ATOM 1104 O O . GLN A 1 140 ? -8.932 5.922 3.993 1.00 96.56 140 GLN A O 1
ATOM 1109 N N . ALA A 1 141 ? -8.143 6.848 5.889 1.00 97.62 141 ALA A N 1
ATOM 1110 C CA . ALA A 1 141 ? -6.802 7.103 5.382 1.00 97.62 141 ALA A CA 1
ATOM 1111 C C . ALA A 1 141 ? -6.061 5.799 5.037 1.00 97.62 141 ALA A C 1
ATOM 1113 O O . ALA A 1 141 ? -5.486 5.707 3.952 1.00 97.62 141 ALA A O 1
ATOM 1114 N N . PHE A 1 142 ? -6.169 4.760 5.874 1.00 98.19 142 PHE A N 1
ATOM 1115 C CA . PHE A 1 142 ? -5.659 3.415 5.587 1.00 98.19 142 PHE A CA 1
ATOM 1116 C C . PHE A 1 142 ? -6.219 2.868 4.268 1.00 98.19 142 PHE A C 1
ATOM 1118 O O . PHE A 1 142 ? -5.456 2.491 3.379 1.00 98.19 142 PHE A O 1
ATOM 1125 N N . VAL A 1 143 ? -7.547 2.868 4.099 1.00 97.25 143 VAL A N 1
ATOM 1126 C CA . VAL A 1 143 ? -8.208 2.321 2.899 1.00 97.25 143 VAL A CA 1
ATOM 1127 C C . VAL A 1 143 ? -7.784 3.069 1.626 1.00 97.25 143 VAL A C 1
ATOM 1129 O O . VAL A 1 143 ? -7.583 2.458 0.571 1.00 97.25 143 VAL A O 1
ATOM 1132 N N . LEU A 1 144 ? -7.623 4.392 1.704 1.00 96.81 144 LEU A N 1
ATOM 1133 C CA . LEU A 1 144 ? -7.172 5.213 0.578 1.00 96.81 144 LEU A CA 1
ATOM 1134 C C . LEU A 1 144 ? -5.687 4.992 0.258 1.00 96.81 144 LEU A C 1
ATOM 1136 O O . LEU A 1 144 ? -5.338 4.840 -0.914 1.00 96.81 144 LEU A O 1
ATOM 1140 N N . ALA A 1 145 ? -4.825 4.927 1.274 1.00 98.19 145 ALA A N 1
ATOM 1141 C CA . ALA A 1 145 ? -3.400 4.640 1.119 1.00 98.19 145 ALA A CA 1
ATOM 1142 C C . ALA A 1 145 ? -3.164 3.255 0.495 1.00 98.19 145 ALA A C 1
ATOM 1144 O O . ALA A 1 145 ? -2.389 3.126 -0.455 1.00 98.19 145 ALA A O 1
ATOM 1145 N N . TYR A 1 146 ? -3.922 2.253 0.947 1.00 98.12 146 TYR A N 1
ATOM 1146 C CA . TYR A 1 146 ? -3.922 0.899 0.396 1.00 98.12 146 TYR A CA 1
ATOM 1147 C C . TYR A 1 146 ? -4.199 0.902 -1.108 1.00 98.12 146 TYR A C 1
ATOM 1149 O O . TYR A 1 146 ? -3.458 0.325 -1.905 1.00 98.12 146 TYR A O 1
ATOM 1157 N N . ARG A 1 147 ? -5.269 1.592 -1.524 1.00 96.19 147 ARG A N 1
ATOM 1158 C CA . ARG A 1 147 ? -5.616 1.705 -2.941 1.00 96.19 147 ARG A CA 1
ATOM 1159 C C . ARG A 1 147 ? -4.547 2.459 -3.728 1.00 96.19 147 ARG A C 1
ATOM 1161 O O . ARG A 1 147 ? -4.233 2.050 -4.843 1.00 96.19 147 ARG A O 1
ATOM 1168 N N . ARG A 1 148 ? -4.003 3.540 -3.163 1.00 96.94 148 ARG A N 1
ATOM 1169 C CA . ARG A 1 148 ? -2.945 4.335 -3.795 1.00 96.94 148 ARG A CA 1
ATOM 1170 C C . ARG A 1 148 ? -1.719 3.480 -4.097 1.00 96.94 148 ARG A C 1
ATOM 1172 O O . ARG A 1 148 ? -1.186 3.603 -5.189 1.00 96.94 148 ARG A O 1
ATOM 1179 N N . ALA A 1 149 ? -1.318 2.584 -3.195 1.00 98.06 149 ALA A N 1
ATOM 1180 C CA . ALA A 1 149 ? -0.197 1.674 -3.437 1.00 98.06 149 ALA A CA 1
ATOM 1181 C C . ALA A 1 149 ? -0.401 0.827 -4.711 1.00 98.06 149 ALA A C 1
ATOM 1183 O O . ALA A 1 149 ? 0.471 0.783 -5.580 1.00 98.06 149 ALA A O 1
ATOM 1184 N N . LEU A 1 150 ? -1.586 0.222 -4.853 1.00 97.56 150 LEU A N 1
ATOM 1185 C CA . LEU A 1 150 ? -1.957 -0.602 -6.010 1.00 97.56 150 LEU A CA 1
ATOM 1186 C C . LEU A 1 150 ? -2.028 0.202 -7.318 1.00 97.56 150 LEU A C 1
ATOM 1188 O O . LEU A 1 150 ? -1.558 -0.243 -8.364 1.00 97.56 150 LEU A O 1
ATOM 1192 N N . ASP A 1 151 ? -2.630 1.387 -7.276 1.00 96.94 151 ASP A N 1
ATOM 1193 C CA . ASP A 1 151 ? -2.790 2.225 -8.466 1.00 96.94 151 ASP A CA 1
ATOM 1194 C C . ASP A 1 151 ? -1.456 2.833 -8.921 1.00 96.94 151 ASP A C 1
ATOM 1196 O O . ASP A 1 151 ? -1.168 2.854 -10.119 1.00 96.94 151 ASP A O 1
ATOM 1200 N N . SER A 1 152 ? -0.594 3.235 -7.984 1.00 97.94 152 SER A N 1
ATOM 1201 C CA . SER A 1 152 ? 0.743 3.750 -8.284 1.00 97.94 152 SER A CA 1
ATOM 1202 C C . SER A 1 152 ? 1.652 2.690 -8.909 1.00 97.94 152 SER A C 1
ATOM 1204 O O . SER A 1 152 ? 2.331 2.991 -9.892 1.00 97.94 152 SER A O 1
ATOM 1206 N N . VAL A 1 153 ? 1.634 1.439 -8.417 1.00 97.50 153 VAL A N 1
ATOM 1207 C CA . VAL A 1 153 ? 2.455 0.372 -9.020 1.00 97.50 153 VAL A CA 1
ATOM 1208 C C . VAL A 1 153 ? 1.973 0.044 -10.433 1.00 97.50 153 VAL A C 1
ATOM 1210 O O . VAL A 1 153 ? 2.785 -0.075 -11.350 1.00 97.50 153 VAL A O 1
ATOM 1213 N N . ALA A 1 154 ? 0.655 -0.010 -10.649 1.00 96.69 154 ALA A N 1
ATOM 1214 C CA . ALA A 1 154 ? 0.077 -0.196 -11.976 1.00 96.69 154 ALA A CA 1
ATOM 1215 C C . ALA A 1 154 ? 0.460 0.954 -12.920 1.00 96.69 154 ALA A C 1
ATOM 1217 O O . ALA A 1 154 ? 0.881 0.724 -14.056 1.00 96.69 154 ALA A O 1
ATOM 1218 N N . TRP A 1 155 ? 0.382 2.193 -12.435 1.00 97.06 155 TRP A N 1
ATOM 1219 C CA . TRP A 1 155 ? 0.762 3.380 -13.191 1.00 97.06 155 TRP A CA 1
ATOM 1220 C C . TRP A 1 155 ? 2.243 3.392 -13.577 1.00 97.06 155 TRP A C 1
ATOM 1222 O O . TRP A 1 155 ? 2.552 3.649 -14.745 1.00 97.06 155 TRP A O 1
ATOM 1232 N N . GLY A 1 156 ? 3.136 3.055 -12.643 1.00 97.00 156 GLY A N 1
ATOM 1233 C CA . GLY A 1 156 ? 4.571 2.932 -12.889 1.00 97.00 156 GLY A CA 1
ATOM 1234 C C . GLY A 1 156 ? 4.872 1.855 -13.929 1.00 97.00 156 GLY A C 1
ATOM 1235 O O . GLY A 1 156 ? 5.392 2.166 -15.003 1.00 97.00 156 GLY A O 1
ATOM 1236 N N . LEU A 1 157 ? 4.459 0.610 -13.667 1.00 97.25 157 LEU A N 1
ATOM 1237 C CA . LEU A 1 157 ? 4.757 -0.539 -14.531 1.00 97.25 157 LEU A CA 1
ATOM 1238 C C . LEU A 1 157 ? 4.093 -0.451 -15.911 1.00 97.25 157 LEU A C 1
ATOM 1240 O O . LEU A 1 157 ? 4.688 -0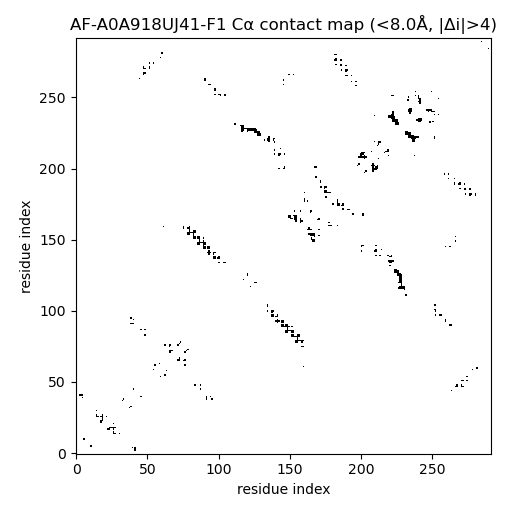.880 -16.898 1.00 97.25 157 LEU A O 1
ATOM 1244 N N . SER A 1 158 ? 2.907 0.159 -16.030 1.00 96.69 158 SER A N 1
ATOM 1245 C CA . SER A 1 158 ? 2.249 0.374 -17.333 1.00 96.69 158 SER A CA 1
ATOM 1246 C C . SER A 1 158 ? 3.111 1.160 -18.327 1.00 96.69 158 SER A C 1
ATOM 1248 O O . SER A 1 158 ? 2.970 0.989 -19.540 1.00 96.69 158 SER A O 1
ATOM 1250 N N . THR A 1 159 ? 4.053 1.963 -17.827 1.00 96.25 159 THR A N 1
ATOM 1251 C CA . THR A 1 159 ? 4.996 2.734 -18.642 1.00 96.25 159 THR A CA 1
ATOM 1252 C C . THR A 1 159 ? 5.898 1.840 -19.490 1.00 96.25 159 THR A C 1
ATOM 1254 O O . THR A 1 159 ? 6.146 2.161 -20.651 1.00 96.25 159 THR A O 1
ATOM 1257 N N . TYR A 1 160 ? 6.320 0.685 -18.961 1.00 96.56 160 TYR A N 1
ATOM 1258 C CA . TYR A 1 160 ? 7.113 -0.301 -19.707 1.00 96.56 160 TYR A CA 1
ATOM 1259 C C . TYR A 1 160 ? 6.384 -0.781 -20.967 1.00 96.56 160 TYR A C 1
ATOM 1261 O O . TYR A 1 160 ? 6.958 -0.867 -22.050 1.00 96.56 160 TYR A O 1
ATOM 1269 N N . PHE A 1 161 ? 5.075 -0.978 -20.839 1.00 95.69 161 PHE A N 1
ATOM 1270 C CA . PHE A 1 161 ? 4.183 -1.430 -21.903 1.00 95.69 161 PHE A CA 1
ATOM 1271 C C . PHE A 1 161 ? 3.683 -0.298 -22.813 1.00 95.69 161 PHE A C 1
ATOM 1273 O O . PHE A 1 161 ? 2.796 -0.521 -23.641 1.00 95.69 161 PHE A O 1
ATOM 1280 N N . LYS A 1 162 ? 4.207 0.929 -22.644 1.00 92.81 162 LYS A N 1
ATOM 1281 C CA . LYS A 1 162 ? 3.746 2.153 -23.326 1.00 92.81 162 LYS A CA 1
ATOM 1282 C C . LYS A 1 162 ? 2.233 2.369 -23.177 1.00 92.81 162 LYS A C 1
ATOM 1284 O O . LYS A 1 162 ? 1.569 2.848 -24.093 1.00 92.81 162 LYS A O 1
ATOM 1289 N N . ALA A 1 163 ? 1.692 1.991 -22.021 1.00 91.19 163 ALA A N 1
ATOM 1290 C CA . ALA A 1 163 ? 0.273 2.058 -21.716 1.00 91.19 163 ALA A CA 1
ATOM 1291 C C . ALA A 1 163 ? -0.037 3.184 -20.717 1.00 91.19 163 ALA A C 1
ATOM 1293 O O . ALA A 1 163 ? 0.780 3.570 -19.877 1.00 91.19 163 ALA A O 1
ATOM 1294 N N . GLU A 1 164 ? -1.261 3.702 -20.776 1.00 85.75 164 GLU A N 1
ATOM 1295 C CA . GLU A 1 164 ? -1.773 4.706 -19.838 1.00 85.75 164 GLU A CA 1
ATOM 1296 C C . GLU A 1 164 ? -2.828 4.078 -18.931 1.00 85.75 164 GLU A C 1
ATOM 1298 O O . GLU A 1 164 ? -4.027 4.260 -19.111 1.00 85.75 164 GLU A O 1
ATOM 1303 N N . GLN A 1 165 ? -2.371 3.269 -17.972 1.00 89.25 165 GLN A N 1
ATOM 1304 C CA . GLN A 1 165 ? -3.245 2.609 -17.003 1.00 89.25 165 GLN A CA 1
ATOM 1305 C C . GLN A 1 165 ? -2.857 3.045 -15.594 1.00 89.25 165 GLN A C 1
ATOM 1307 O O . GLN A 1 165 ? -1.781 2.707 -15.124 1.00 89.25 165 GLN A O 1
ATOM 1312 N N . SER A 1 166 ? -3.733 3.789 -14.920 1.00 87.31 166 SER A N 1
ATOM 1313 C CA . SER A 1 166 ? -3.543 4.227 -13.527 1.00 87.31 166 SER A CA 1
ATOM 1314 C C . SER A 1 166 ? -4.396 3.454 -12.521 1.00 87.31 166 SER A C 1
ATOM 1316 O O . SER A 1 166 ? -4.252 3.642 -11.322 1.00 87.31 166 SER A O 1
ATOM 1318 N N . SER A 1 167 ? -5.293 2.583 -12.993 1.00 92.00 167 SER A N 1
ATOM 1319 C CA . SER A 1 167 ? -6.117 1.729 -12.138 1.00 92.00 167 SER A CA 1
ATOM 1320 C C . SER A 1 167 ? -5.584 0.310 -12.156 1.00 92.00 167 SER A C 1
ATOM 1322 O O . SER A 1 167 ? -5.560 -0.316 -13.218 1.00 92.00 167 SER A O 1
ATOM 1324 N N . PHE A 1 168 ? -5.275 -0.244 -10.985 1.00 94.19 168 PHE A N 1
ATOM 1325 C CA . PHE A 1 168 ? -4.823 -1.629 -10.846 1.00 94.19 168 PHE A CA 1
ATOM 1326 C C . PHE A 1 168 ? -5.780 -2.635 -11.502 1.00 94.19 168 PHE A C 1
ATOM 1328 O O . PHE A 1 168 ? -5.356 -3.568 -12.176 1.00 94.19 168 PHE A O 1
ATOM 1335 N N . LYS A 1 169 ? -7.095 -2.397 -11.390 1.00 91.31 169 LYS A N 1
ATOM 1336 C CA . LYS A 1 169 ? -8.138 -3.243 -11.995 1.00 91.31 169 LYS A CA 1
ATOM 1337 C C . LYS A 1 169 ? -8.030 -3.287 -13.517 1.00 91.31 169 LYS A C 1
ATOM 1339 O O . LYS A 1 169 ? -8.102 -4.353 -14.119 1.00 91.31 169 LYS A O 1
ATOM 1344 N N . GLN A 1 170 ? -7.909 -2.112 -14.135 1.00 91.00 170 GLN A N 1
ATOM 1345 C CA . GLN A 1 170 ? -7.838 -1.994 -15.591 1.00 91.00 170 GLN A CA 1
ATOM 1346 C C . GLN A 1 170 ? -6.487 -2.456 -16.114 1.00 91.00 170 GLN A C 1
ATOM 1348 O O . GLN A 1 170 ? -6.433 -3.105 -17.155 1.00 91.00 170 GLN A O 1
ATOM 1353 N N . PHE A 1 171 ? -5.422 -2.174 -15.365 1.00 92.19 171 PHE A N 1
ATOM 1354 C CA . PHE A 1 171 ? -4.093 -2.689 -15.632 1.00 92.19 171 PHE A CA 1
ATOM 1355 C C . PHE A 1 171 ? -4.121 -4.217 -15.688 1.00 92.19 171 PHE A C 1
ATOM 1357 O O . PHE A 1 171 ? -3.901 -4.768 -16.760 1.00 92.19 171 PHE A O 1
ATOM 1364 N N . ALA A 1 172 ? -4.535 -4.893 -14.611 1.00 91.69 172 ALA A N 1
ATOM 1365 C CA . ALA A 1 172 ? -4.635 -6.353 -14.558 1.00 91.69 172 ALA A CA 1
ATOM 1366 C C . ALA A 1 172 ? -5.490 -6.940 -15.698 1.00 91.69 172 ALA A C 1
ATOM 1368 O O . ALA A 1 172 ? -5.102 -7.924 -16.323 1.00 91.69 172 ALA A O 1
ATOM 1369 N N . LYS A 1 173 ? -6.629 -6.309 -16.016 1.00 90.56 173 LYS A N 1
ATOM 1370 C CA . LYS A 1 173 ? -7.546 -6.765 -17.073 1.00 90.56 173 LYS A CA 1
ATOM 1371 C C . LYS A 1 173 ? -6.968 -6.635 -18.485 1.00 90.56 173 LYS A C 1
ATOM 1373 O O . LYS A 1 173 ? -7.249 -7.472 -19.341 1.00 90.56 173 LYS A O 1
ATOM 1378 N N . ASN A 1 174 ? -6.238 -5.559 -18.764 1.00 91.44 174 ASN A N 1
ATOM 1379 C CA . ASN A 1 174 ? -5.799 -5.234 -20.122 1.00 91.44 174 ASN A CA 1
ATOM 1380 C C . ASN A 1 174 ? -4.356 -5.650 -20.407 1.00 91.44 174 ASN A C 1
ATOM 1382 O O . ASN A 1 174 ? -3.967 -5.668 -21.573 1.00 91.44 174 ASN A O 1
ATOM 1386 N N . LEU A 1 175 ? -3.589 -6.022 -19.379 1.00 92.38 175 LEU A N 1
ATOM 1387 C CA . LEU A 1 175 ? -2.154 -6.260 -19.480 1.00 92.38 175 LEU A CA 1
ATOM 1388 C C . LEU A 1 175 ? -1.780 -7.258 -20.579 1.00 92.38 175 LEU A C 1
ATOM 1390 O O . LEU A 1 175 ? -0.914 -6.956 -21.388 1.00 92.38 175 LEU A O 1
ATOM 1394 N N . ALA A 1 176 ? -2.499 -8.378 -20.690 1.00 89.81 176 ALA A N 1
ATOM 1395 C CA . ALA A 1 176 ? -2.231 -9.431 -21.678 1.00 89.81 176 ALA A CA 1
ATOM 1396 C C . ALA A 1 176 ? -2.323 -8.980 -23.154 1.00 89.81 176 ALA A C 1
ATOM 1398 O O . ALA A 1 176 ? -1.907 -9.715 -24.043 1.00 89.81 176 ALA A O 1
ATOM 1399 N N . LYS A 1 177 ? -2.869 -7.788 -23.431 1.00 92.75 177 LYS A N 1
ATOM 1400 C CA . LYS A 1 177 ? -2.958 -7.210 -24.783 1.00 92.75 177 LYS A CA 1
ATOM 1401 C C . LYS A 1 177 ? -1.729 -6.381 -25.162 1.00 92.75 177 LYS A C 1
ATOM 1403 O O . LYS A 1 177 ? -1.655 -5.892 -26.285 1.00 92.75 177 LYS A O 1
ATOM 1408 N N . HIS A 1 178 ? -0.813 -6.152 -24.223 1.00 94.50 178 HIS A N 1
ATOM 1409 C CA . HIS A 1 178 ? 0.333 -5.277 -24.419 1.00 94.50 178 HIS A CA 1
ATOM 1410 C C . HIS A 1 178 ? 1.604 -6.041 -24.802 1.00 94.50 178 HIS A C 1
ATOM 1412 O O . HIS A 1 178 ? 1.765 -7.225 -24.515 1.00 94.50 178 HIS A O 1
ATOM 1418 N N . HIS A 1 179 ? 2.534 -5.321 -25.433 1.00 92.12 179 HIS A N 1
ATOM 1419 C CA . HIS A 1 179 ? 3.864 -5.818 -25.772 1.00 92.12 179 HIS A CA 1
ATOM 1420 C C . HIS A 1 179 ? 4.918 -5.285 -24.787 1.00 92.12 179 HIS A C 1
ATOM 1422 O O . HIS A 1 179 ? 4.789 -4.142 -24.343 1.00 92.12 179 HIS A O 1
ATOM 1428 N N . PRO A 1 180 ? 5.981 -6.058 -24.497 1.00 95.31 180 PRO A N 1
ATOM 1429 C CA . PRO A 1 180 ? 6.254 -7.407 -25.004 1.00 95.31 180 PRO A CA 1
ATOM 1430 C C . PRO A 1 180 ? 5.366 -8.477 -24.348 1.00 95.31 180 PRO A C 1
ATOM 1432 O O . PRO A 1 180 ? 5.204 -8.511 -23.129 1.00 95.31 180 PRO A O 1
ATOM 1435 N N . ALA A 1 181 ? 4.797 -9.362 -25.176 1.00 94.50 181 ALA A N 1
ATOM 1436 C CA . ALA A 1 181 ? 3.808 -10.352 -24.747 1.00 94.50 181 ALA A CA 1
ATOM 1437 C C . ALA A 1 181 ? 4.327 -11.336 -23.677 1.00 94.50 181 ALA A C 1
ATOM 1439 O O . ALA A 1 181 ? 3.570 -11.609 -22.745 1.00 94.50 181 ALA A O 1
ATOM 1440 N N . PRO A 1 182 ? 5.588 -11.828 -23.722 1.00 95.25 182 PRO A N 1
ATOM 1441 C CA . PRO A 1 182 ? 6.119 -12.688 -22.661 1.00 95.25 182 PRO A CA 1
ATOM 1442 C C . PRO A 1 182 ? 6.062 -12.028 -21.278 1.00 95.25 182 PRO A C 1
ATOM 1444 O O . PRO A 1 182 ? 5.547 -12.622 -20.333 1.00 95.25 182 PRO A O 1
ATOM 1447 N N . VAL A 1 183 ? 6.481 -10.762 -21.173 1.00 97.19 183 VAL A N 1
ATOM 1448 C CA . VAL A 1 183 ? 6.447 -10.009 -19.908 1.00 97.19 183 VAL A CA 1
ATOM 1449 C C . VAL A 1 183 ? 5.008 -9.709 -19.490 1.00 97.19 183 VAL A C 1
ATOM 1451 O O . VAL A 1 183 ? 4.621 -9.937 -18.343 1.00 97.19 183 VAL A O 1
ATOM 1454 N N . ALA A 1 184 ? 4.188 -9.237 -20.431 1.00 96.81 184 ALA A N 1
ATOM 1455 C CA . ALA A 1 184 ? 2.805 -8.857 -20.174 1.00 96.81 184 ALA A CA 1
ATOM 1456 C C . ALA A 1 184 ? 1.950 -10.036 -19.675 1.00 96.81 184 ALA A C 1
ATOM 1458 O O . ALA A 1 184 ? 1.187 -9.891 -18.720 1.00 96.81 184 ALA A O 1
ATOM 1459 N N . CYS A 1 185 ? 2.095 -11.217 -20.281 1.00 95.31 185 CYS A N 1
ATOM 1460 C CA . CYS A 1 185 ? 1.344 -12.416 -19.912 1.00 95.31 185 CYS A CA 1
ATOM 1461 C C . CYS A 1 185 ? 1.697 -12.925 -18.511 1.00 95.31 185 CYS A C 1
ATOM 1463 O O . CYS A 1 185 ? 0.796 -13.290 -17.752 1.00 95.31 185 CYS A O 1
ATOM 1465 N N . VAL A 1 186 ? 2.984 -12.959 -18.154 1.00 96.00 186 VAL A N 1
ATOM 1466 C CA . VAL A 1 186 ? 3.411 -13.436 -16.829 1.00 96.00 186 VAL A CA 1
ATOM 1467 C C . VAL A 1 186 ? 2.967 -12.449 -15.750 1.00 96.00 186 VAL A C 1
ATOM 1469 O O . VAL A 1 186 ? 2.374 -12.861 -14.751 1.00 96.00 186 VAL A O 1
ATOM 1472 N N . LEU A 1 187 ? 3.132 -11.146 -15.986 1.00 96.81 187 LEU A N 1
ATOM 1473 C CA . LEU A 1 187 ? 2.687 -10.129 -15.039 1.00 96.81 187 LEU A CA 1
ATOM 1474 C C . LEU A 1 187 ? 1.152 -10.098 -14.891 1.00 96.81 187 LEU A C 1
ATOM 1476 O O . LEU A 1 187 ? 0.642 -9.908 -13.789 1.00 96.81 187 LEU A O 1
ATOM 1480 N N . ALA A 1 188 ? 0.392 -10.370 -15.958 1.00 95.69 188 ALA A N 1
ATOM 1481 C CA . ALA A 1 188 ? -1.068 -10.492 -15.875 1.00 95.69 188 ALA A CA 1
ATOM 1482 C C . ALA A 1 188 ? -1.495 -11.640 -14.949 1.00 95.69 188 ALA A C 1
ATOM 1484 O O . ALA A 1 188 ? -2.432 -11.486 -14.162 1.00 95.69 188 ALA A O 1
ATOM 1485 N N . ARG A 1 189 ? -0.781 -12.773 -14.998 1.00 95.19 189 ARG A N 1
ATOM 1486 C CA . ARG A 1 189 ? -1.010 -13.906 -14.088 1.00 95.19 189 ARG A CA 1
ATOM 1487 C C . ARG A 1 189 ? -0.666 -13.552 -12.643 1.00 95.19 189 ARG A C 1
ATOM 1489 O O . ARG A 1 189 ? -1.403 -13.970 -11.758 1.00 95.19 189 ARG A O 1
ATOM 1496 N N . ALA A 1 190 ? 0.388 -12.768 -12.407 1.00 96.38 190 ALA A N 1
ATOM 1497 C CA . ALA A 1 190 ? 0.710 -12.272 -11.068 1.00 96.38 190 ALA A CA 1
ATOM 1498 C C . ALA A 1 190 ? -0.417 -11.419 -10.491 1.00 96.38 190 ALA A C 1
ATOM 1500 O O . ALA A 1 190 ? -0.923 -11.720 -9.415 1.00 96.38 190 ALA A O 1
ATOM 1501 N N . CYS A 1 191 ? -0.918 -10.439 -11.246 1.00 95.38 191 CYS A N 1
ATOM 1502 C CA . CYS A 1 191 ? -2.070 -9.646 -10.816 1.00 95.38 191 CYS A CA 1
ATOM 1503 C C . CYS A 1 191 ? -3.308 -10.516 -10.523 1.00 95.38 191 CYS A C 1
ATOM 1505 O O . CYS A 1 191 ? -4.023 -10.265 -9.553 1.00 95.38 191 CYS A O 1
ATOM 1507 N N . ALA A 1 192 ? -3.560 -11.543 -11.342 1.00 93.75 192 ALA A N 1
ATOM 1508 C CA . ALA A 1 192 ? -4.707 -12.434 -11.176 1.00 93.75 192 ALA A CA 1
ATOM 1509 C C . ALA A 1 192 ? -4.655 -13.269 -9.884 1.00 93.75 192 ALA A C 1
ATOM 1511 O O . ALA A 1 192 ? -5.713 -13.553 -9.332 1.00 93.75 192 ALA A O 1
ATOM 1512 N N . ARG A 1 193 ? -3.463 -13.609 -9.366 1.00 94.88 193 ARG A N 1
ATOM 1513 C CA . ARG A 1 193 ? -3.316 -14.344 -8.093 1.00 94.88 193 ARG A CA 1
ATOM 1514 C C . ARG A 1 193 ? -3.866 -13.582 -6.887 1.00 94.88 193 ARG A C 1
ATOM 1516 O O . ARG A 1 193 ? -4.297 -14.212 -5.933 1.00 94.88 193 ARG A O 1
ATOM 1523 N N . HIS A 1 194 ? -3.856 -12.248 -6.933 1.00 94.69 194 HIS A N 1
ATOM 1524 C CA . HIS A 1 194 ? -4.169 -11.411 -5.768 1.00 94.69 194 HIS A CA 1
ATOM 1525 C C . HIS A 1 194 ? -5.498 -10.663 -5.873 1.00 94.69 194 HIS A C 1
ATOM 1527 O O . HIS A 1 194 ? -6.037 -10.220 -4.861 1.00 94.69 194 HIS A O 1
ATOM 1533 N N . ILE A 1 195 ? -6.040 -10.494 -7.085 1.00 90.75 195 ILE A N 1
ATOM 1534 C CA . ILE A 1 195 ? -7.122 -9.532 -7.344 1.00 90.75 195 ILE A CA 1
ATOM 1535 C C . ILE A 1 195 ? -8.407 -9.794 -6.547 1.00 90.75 195 ILE A C 1
ATOM 1537 O O . ILE A 1 195 ? -9.117 -8.845 -6.207 1.00 90.75 195 ILE A O 1
ATOM 1541 N N . GLU A 1 196 ? -8.692 -11.055 -6.223 1.00 89.94 196 GLU A N 1
ATOM 1542 C CA . GLU A 1 196 ? -9.881 -11.454 -5.464 1.00 89.94 196 GLU A CA 1
ATOM 1543 C C . GLU A 1 196 ? -9.850 -10.951 -4.015 1.00 89.94 196 GLU A C 1
ATOM 1545 O O . GLU A 1 196 ? -10.899 -10.667 -3.440 1.00 89.94 196 GLU A O 1
ATOM 1550 N N . HIS A 1 197 ? -8.662 -10.738 -3.445 1.00 91.75 197 HIS A N 1
ATOM 1551 C CA . HIS A 1 197 ? -8.508 -10.247 -2.075 1.00 91.75 197 HIS A CA 1
ATOM 1552 C C . HIS A 1 197 ? -8.745 -8.738 -1.922 1.00 91.75 197 HIS A C 1
ATOM 1554 O O . HIS A 1 197 ? -8.755 -8.211 -0.807 1.00 91.75 197 HIS A O 1
ATOM 1560 N N . PHE A 1 198 ? -8.921 -8.017 -3.032 1.00 92.81 198 PHE A N 1
ATOM 1561 C CA . PHE A 1 198 ? -9.014 -6.559 -3.038 1.00 92.81 198 PHE A CA 1
ATOM 1562 C C . PHE A 1 198 ? -10.432 -6.032 -3.277 1.00 92.81 198 PHE A C 1
ATOM 1564 O O . PHE A 1 198 ? -10.622 -4.867 -3.644 1.00 92.81 198 PHE A O 1
ATOM 1571 N N . ASP A 1 199 ? -11.448 -6.860 -3.052 1.00 89.44 199 ASP A N 1
ATOM 1572 C CA . ASP A 1 199 ? -12.861 -6.497 -3.170 1.00 89.44 199 ASP A CA 1
ATOM 1573 C C . ASP A 1 199 ? -13.217 -5.189 -2.429 1.00 89.44 199 ASP A C 1
ATOM 1575 O O . ASP A 1 199 ? -13.921 -4.329 -2.974 1.00 89.44 199 ASP A O 1
ATOM 1579 N N . PHE A 1 200 ? -12.640 -4.978 -1.244 1.00 89.81 200 PHE A N 1
ATOM 1580 C CA . PHE A 1 200 ? -12.879 -3.824 -0.378 1.00 89.81 200 PHE A CA 1
ATOM 1581 C C . PHE A 1 200 ? -12.300 -2.498 -0.910 1.00 89.81 200 PHE A C 1
ATOM 1583 O O . PHE A 1 200 ? -12.774 -1.432 -0.505 1.00 89.81 200 PHE A O 1
ATOM 1590 N N . VAL A 1 201 ? -11.356 -2.527 -1.865 1.00 91.38 201 VAL A N 1
ATOM 1591 C CA . VAL A 1 201 ? -10.717 -1.324 -2.456 1.00 91.38 201 VAL A CA 1
ATOM 1592 C C . VAL A 1 201 ? -10.883 -1.180 -3.972 1.00 91.38 201 VAL A C 1
ATOM 1594 O O . VAL A 1 201 ? -10.756 -0.070 -4.505 1.00 91.38 201 VAL A O 1
ATOM 1597 N N . ILE A 1 202 ? -11.148 -2.275 -4.687 1.00 85.00 202 ILE A N 1
ATOM 1598 C CA . ILE A 1 202 ? -11.258 -2.310 -6.157 1.00 85.00 202 ILE A CA 1
ATOM 1599 C C . ILE A 1 202 ? -12.706 -2.469 -6.630 1.00 85.00 202 ILE A C 1
ATOM 1601 O O . ILE A 1 202 ? -13.048 -2.049 -7.740 1.00 85.00 202 ILE A O 1
ATOM 1605 N N . GLY A 1 203 ? -13.556 -3.048 -5.786 1.00 71.94 203 GLY A N 1
ATOM 1606 C CA . GLY A 1 203 ? -14.965 -3.271 -6.071 1.00 71.94 203 GLY A CA 1
ATOM 1607 C C . GLY A 1 203 ? -15.164 -4.481 -6.971 1.00 71.94 203 GLY A C 1
ATOM 1608 O O . GLY A 1 203 ? -14.431 -4.704 -7.943 1.00 71.94 203 GLY A O 1
ATOM 1609 N N . THR A 1 204 ? -16.188 -5.261 -6.654 1.00 68.81 204 THR A N 1
ATOM 1610 C CA . THR A 1 204 ? -16.595 -6.423 -7.444 1.00 68.81 204 THR A CA 1
ATOM 1611 C C . THR A 1 204 ? -17.558 -5.998 -8.552 1.00 68.81 204 THR A C 1
ATOM 1613 O O . THR A 1 204 ? -17.972 -4.843 -8.639 1.00 68.81 204 THR A O 1
ATOM 1616 N N . GLU A 1 205 ? -17.946 -6.929 -9.422 1.00 57.94 205 GLU A N 1
ATOM 1617 C CA . GLU A 1 205 ? -19.036 -6.689 -10.382 1.00 57.94 205 GLU A CA 1
ATOM 1618 C C . GLU A 1 205 ? -20.389 -6.444 -9.688 1.00 57.94 205 GLU A C 1
ATOM 1620 O O . GLU A 1 205 ? -21.293 -5.859 -10.276 1.00 57.94 205 GLU A O 1
ATOM 1625 N N . ARG A 1 206 ? -20.520 -6.849 -8.416 1.00 56.19 206 ARG A N 1
ATOM 1626 C CA . ARG A 1 206 ? -21.770 -6.822 -7.643 1.00 56.19 206 ARG A CA 1
ATOM 1627 C C . ARG A 1 206 ? -21.956 -5.566 -6.787 1.00 56.19 206 ARG A C 1
ATOM 1629 O O . ARG A 1 206 ? -22.973 -5.454 -6.108 1.00 56.19 206 ARG A O 1
ATOM 1636 N N . GLY A 1 207 ? -21.016 -4.618 -6.788 1.00 68.69 207 GLY A N 1
ATOM 1637 C CA . GLY A 1 207 ? -21.180 -3.388 -6.014 1.00 68.69 207 GLY A CA 1
ATOM 1638 C C . GLY A 1 207 ? -19.927 -2.532 -5.867 1.00 68.69 207 GLY A C 1
ATOM 1639 O O . GLY A 1 207 ? -18.824 -2.905 -6.259 1.00 68.69 207 GLY A O 1
ATOM 1640 N N . ARG A 1 208 ? -20.118 -1.346 -5.279 1.00 78.31 208 ARG A N 1
ATOM 1641 C CA . ARG A 1 208 ? -19.038 -0.396 -4.975 1.00 78.31 208 ARG A CA 1
ATOM 1642 C C . ARG A 1 208 ? -18.228 -0.871 -3.776 1.00 78.31 208 ARG A C 1
ATOM 1644 O O . ARG A 1 208 ? -18.799 -1.351 -2.798 1.00 78.31 208 ARG A O 1
ATOM 1651 N N . SER A 1 209 ? -16.916 -0.685 -3.845 1.00 87.12 209 SER A N 1
ATOM 1652 C CA . SER A 1 209 ? -16.014 -1.014 -2.744 1.00 87.12 209 SER A CA 1
ATOM 1653 C C . SER A 1 209 ? -16.179 -0.066 -1.552 1.00 87.12 209 SER A C 1
ATOM 1655 O O . SER A 1 209 ? -16.747 1.024 -1.683 1.00 87.12 209 SER A O 1
ATOM 1657 N N . VAL A 1 210 ? -15.652 -0.454 -0.385 1.00 87.62 210 VAL A N 1
ATOM 1658 C CA . VAL A 1 210 ? -15.559 0.432 0.790 1.00 87.62 210 VAL A CA 1
ATOM 1659 C C . VAL A 1 210 ? -14.799 1.703 0.413 1.00 87.62 210 VAL A C 1
ATOM 1661 O O . VAL A 1 210 ? -15.261 2.808 0.695 1.00 87.62 210 VAL A O 1
ATOM 1664 N N . ARG A 1 211 ? -13.698 1.562 -0.332 1.00 91.12 211 ARG A N 1
ATOM 1665 C CA . ARG A 1 211 ? -12.933 2.701 -0.848 1.00 91.12 211 ARG A CA 1
ATOM 1666 C C . ARG A 1 211 ? -13.760 3.622 -1.741 1.00 91.12 211 ARG A C 1
ATOM 1668 O O . ARG A 1 211 ? -13.693 4.833 -1.568 1.00 91.12 211 ARG A O 1
ATOM 1675 N N . ASP A 1 212 ? -14.539 3.091 -2.685 1.00 88.19 212 ASP A N 1
ATOM 1676 C CA . ASP A 1 212 ? -15.363 3.922 -3.585 1.00 88.19 212 ASP A CA 1
ATOM 1677 C C . ASP A 1 212 ? -16.436 4.707 -2.822 1.00 88.19 212 ASP A C 1
ATOM 1679 O O . ASP A 1 212 ? -16.799 5.817 -3.212 1.00 88.19 212 ASP A O 1
ATOM 1683 N N . ARG A 1 213 ? -16.965 4.129 -1.740 1.00 89.19 213 ARG A N 1
ATOM 1684 C CA . ARG A 1 213 ? -17.921 4.803 -0.855 1.00 89.19 213 ARG A CA 1
ATOM 1685 C C . ARG A 1 213 ? -17.245 5.943 -0.089 1.00 89.19 213 ARG A C 1
ATOM 1687 O O . ARG A 1 213 ? -17.774 7.053 -0.117 1.00 89.19 213 ARG A O 1
ATOM 1694 N N . ILE A 1 214 ? -16.064 5.695 0.488 1.00 90.31 214 ILE A N 1
ATOM 1695 C CA . ILE A 1 214 ? -15.246 6.711 1.179 1.00 90.31 214 ILE A CA 1
ATOM 1696 C C . ILE A 1 214 ? -14.897 7.864 0.234 1.00 90.31 214 ILE A C 1
ATOM 1698 O O . ILE A 1 214 ? -15.090 9.026 0.570 1.00 90.31 214 ILE A O 1
ATOM 1702 N N . ALA A 1 215 ? -14.417 7.550 -0.970 1.00 86.81 215 ALA A N 1
ATOM 1703 C CA . ALA A 1 215 ? -13.922 8.556 -1.904 1.00 86.81 215 ALA A CA 1
ATOM 1704 C C . ALA A 1 215 ? -15.024 9.454 -2.497 1.00 86.81 215 ALA A C 1
ATOM 1706 O O . ALA A 1 215 ? -14.726 10.560 -2.944 1.00 86.81 215 ALA A O 1
ATOM 1707 N N . HIS A 1 216 ? -16.279 8.990 -2.556 1.00 84.50 216 HIS A N 1
ATOM 1708 C CA . HIS A 1 216 ? -17.302 9.652 -3.377 1.00 84.50 216 HIS A CA 1
ATOM 1709 C C . HIS A 1 216 ? -18.657 9.882 -2.713 1.00 84.50 216 HIS A C 1
ATOM 1711 O O . HIS A 1 216 ? -19.497 10.541 -3.327 1.00 84.50 216 HIS A O 1
ATOM 1717 N N . ARG A 1 217 ? -18.950 9.291 -1.550 1.00 81.31 217 ARG A N 1
ATOM 1718 C CA . ARG A 1 217 ? -20.337 9.245 -1.056 1.00 81.31 217 ARG A CA 1
ATOM 1719 C C . ARG A 1 217 ? -20.513 9.491 0.425 1.00 81.31 217 ARG A C 1
ATOM 1721 O O . ARG A 1 217 ? -21.452 10.189 0.789 1.00 81.31 217 ARG A O 1
ATOM 1728 N N . GLU A 1 218 ? -19.699 8.881 1.275 1.00 86.56 218 GLU A N 1
ATOM 1729 C CA . GLU A 1 218 ? -19.986 8.889 2.706 1.00 86.56 218 GLU A CA 1
ATOM 1730 C C . GLU A 1 218 ? -18.746 8.683 3.569 1.00 86.56 218 GLU A C 1
ATOM 1732 O O . GLU A 1 218 ? -17.776 8.041 3.170 1.00 86.56 218 GLU A O 1
ATOM 1737 N N . SER A 1 219 ? -18.824 9.192 4.797 1.00 85.81 219 SER A N 1
ATOM 1738 C CA . SER A 1 219 ? -17.827 8.945 5.833 1.00 85.81 219 SER A CA 1
ATOM 1739 C C . SER A 1 219 ? -18.099 7.591 6.491 1.00 85.81 219 SER A C 1
ATOM 1741 O O . SER A 1 219 ? -19.046 7.443 7.268 1.00 85.81 219 SER A O 1
ATOM 1743 N N . ILE A 1 220 ? -17.275 6.592 6.169 1.00 89.94 220 ILE A N 1
ATOM 1744 C CA . ILE A 1 220 ? -17.389 5.244 6.736 1.00 89.94 220 ILE A CA 1
ATOM 1745 C C . ILE A 1 220 ? -16.720 5.191 8.111 1.00 89.94 220 ILE A C 1
ATOM 1747 O O . ILE A 1 220 ? -15.585 5.635 8.289 1.00 89.94 220 ILE A O 1
ATOM 1751 N N . GLN A 1 221 ? -17.430 4.626 9.089 1.00 90.94 221 GLN A N 1
ATOM 1752 C CA . GLN A 1 221 ? -16.887 4.405 10.427 1.00 90.94 221 GLN A CA 1
ATOM 1753 C C . GLN A 1 221 ? -15.954 3.189 10.458 1.00 90.94 221 GLN A C 1
ATOM 1755 O O . GLN A 1 221 ? -16.222 2.181 9.802 1.00 90.94 221 GLN A O 1
ATOM 1760 N N . ALA A 1 222 ? -14.898 3.278 11.268 1.00 91.62 222 ALA A N 1
ATOM 1761 C CA . ALA A 1 222 ? -14.004 2.158 11.570 1.00 91.62 222 ALA A CA 1
ATOM 1762 C C . ALA A 1 222 ? -14.758 0.998 12.251 1.00 91.62 222 ALA A C 1
ATOM 1764 O O . ALA A 1 222 ? -14.584 -0.166 11.906 1.00 91.62 222 ALA A O 1
ATOM 1765 N N . GLY A 1 223 ? -15.667 1.344 13.161 1.00 90.62 223 GLY A N 1
ATOM 1766 C CA . GLY A 1 223 ? -16.543 0.436 13.888 1.00 90.62 223 GLY A CA 1
ATOM 1767 C C . GLY A 1 223 ? -17.407 1.212 14.880 1.00 90.62 223 GLY A C 1
ATOM 1768 O O . GLY A 1 223 ? -17.253 2.425 15.044 1.00 90.62 223 GLY A O 1
ATOM 1769 N N . TYR A 1 224 ? -18.313 0.509 15.546 1.00 89.56 224 TYR A N 1
ATOM 1770 C CA . TYR A 1 224 ? -19.184 1.038 16.590 1.00 89.56 224 TYR A CA 1
ATOM 1771 C C . TYR A 1 224 ? -18.893 0.321 17.902 1.00 89.56 224 TYR A C 1
ATOM 1773 O O . TYR A 1 224 ? -18.774 -0.903 17.929 1.00 89.56 224 TYR A O 1
ATOM 1781 N N . ILE A 1 225 ? -18.781 1.078 18.990 1.00 90.88 225 ILE A N 1
ATOM 1782 C CA . ILE A 1 225 ? -18.544 0.517 20.319 1.00 90.88 225 ILE A CA 1
ATOM 1783 C C . ILE A 1 225 ? -19.907 0.235 20.945 1.00 90.88 225 ILE A C 1
ATOM 1785 O O . ILE A 1 225 ? -20.633 1.155 21.304 1.00 90.88 225 ILE A O 1
ATOM 1789 N N . ASN A 1 226 ? -20.251 -1.035 21.094 1.00 90.12 226 ASN A N 1
ATOM 1790 C CA . ASN A 1 226 ? -21.467 -1.479 21.752 1.00 90.12 226 ASN A CA 1
ATOM 1791 C C . ASN A 1 226 ? -21.154 -1.911 23.179 1.00 90.12 226 ASN A C 1
ATOM 1793 O O . ASN A 1 226 ? -20.315 -2.780 23.404 1.00 90.12 226 ASN A O 1
ATOM 1797 N N . VAL A 1 227 ? -21.863 -1.331 24.138 1.00 90.06 227 VAL A N 1
ATOM 1798 C CA . VAL A 1 227 ? -21.726 -1.626 25.562 1.00 90.06 227 VAL A CA 1
ATOM 1799 C C . VAL A 1 227 ? -23.019 -2.234 26.085 1.00 90.06 227 VAL A C 1
ATOM 1801 O O . VAL A 1 227 ? -24.098 -1.702 25.848 1.00 90.06 227 VAL A O 1
ATOM 1804 N N . GLY A 1 228 ? -22.917 -3.347 26.799 1.00 88.06 228 GLY A N 1
ATOM 1805 C CA . GLY A 1 228 ? -24.040 -4.066 27.389 1.00 88.06 228 GLY A CA 1
ATOM 1806 C C . GLY A 1 228 ? -23.704 -4.599 28.778 1.00 88.06 228 GLY A C 1
ATOM 1807 O O . GLY A 1 228 ? -22.588 -4.444 29.274 1.00 88.06 228 GLY A O 1
ATOM 1808 N N . ALA A 1 229 ? -24.654 -5.307 29.388 1.00 85.31 229 ALA A N 1
ATOM 1809 C CA . ALA A 1 229 ? -24.436 -5.948 30.688 1.00 85.31 229 ALA A CA 1
ATOM 1810 C C . ALA A 1 229 ? -23.310 -7.008 30.674 1.00 85.31 229 ALA A C 1
ATOM 1812 O O . ALA A 1 229 ? -22.759 -7.349 31.712 1.00 85.31 229 ALA A O 1
ATOM 1813 N N . PHE A 1 230 ? -22.944 -7.514 29.492 1.00 81.94 230 PHE A N 1
ATOM 1814 C CA . PHE A 1 230 ? -21.861 -8.480 29.275 1.00 81.94 230 PHE A CA 1
ATOM 1815 C C . PHE A 1 230 ? -20.495 -7.826 28.974 1.00 81.94 230 PHE A C 1
ATOM 1817 O O . PHE A 1 230 ? -19.566 -8.517 28.553 1.00 81.94 230 PHE A O 1
ATOM 1824 N N . GLY A 1 231 ? -20.368 -6.504 29.138 1.00 87.50 231 GLY A N 1
ATOM 1825 C CA . GLY A 1 231 ? -19.153 -5.741 28.839 1.00 87.50 231 GLY A CA 1
ATOM 1826 C C . GLY A 1 231 ? -19.280 -4.916 27.559 1.00 87.50 231 GLY A C 1
ATOM 1827 O O . GLY A 1 231 ? -20.325 -4.330 27.291 1.00 87.50 231 GLY A O 1
ATOM 1828 N N . PHE A 1 232 ? -18.213 -4.842 26.763 1.00 88.38 232 PHE A N 1
ATOM 1829 C CA . PHE A 1 232 ? -18.184 -4.051 25.531 1.00 88.38 232 PHE A CA 1
ATOM 1830 C C . PHE A 1 232 ? -17.695 -4.867 24.334 1.00 88.38 232 PHE A C 1
ATOM 1832 O O . PHE A 1 232 ? -16.978 -5.858 24.492 1.00 88.38 232 PHE A O 1
ATOM 1839 N N . ARG A 1 233 ? -18.090 -4.445 23.130 1.00 87.19 233 ARG A N 1
ATOM 1840 C CA . ARG A 1 233 ? -17.691 -5.030 21.846 1.00 87.19 233 ARG A CA 1
ATOM 1841 C C . ARG A 1 233 ? -17.586 -3.962 20.776 1.00 87.19 233 ARG A C 1
ATOM 1843 O O . ARG A 1 233 ? -18.304 -2.969 20.814 1.00 87.19 233 ARG A O 1
ATOM 1850 N N . ILE A 1 234 ? -16.728 -4.207 19.802 1.00 88.38 234 ILE A N 1
ATOM 1851 C CA . ILE A 1 234 ? -16.640 -3.407 18.588 1.00 88.38 234 ILE A CA 1
ATOM 1852 C C . ILE A 1 234 ? -17.391 -4.163 17.494 1.00 88.38 234 ILE A C 1
ATOM 1854 O O . ILE A 1 234 ? -17.124 -5.340 17.277 1.00 88.38 234 ILE A O 1
ATOM 1858 N N . VAL A 1 235 ? -18.340 -3.504 16.828 1.00 88.56 235 VAL A N 1
ATOM 1859 C CA . VAL A 1 235 ? -19.145 -4.114 15.762 1.00 88.56 235 VAL A CA 1
ATOM 1860 C C . VAL A 1 235 ? -19.308 -3.191 14.558 1.00 88.56 235 VAL A C 1
ATOM 1862 O O . VAL A 1 235 ? -19.230 -1.968 14.662 1.00 88.56 235 VAL A O 1
ATOM 1865 N N . GLY A 1 236 ? -19.597 -3.769 13.402 1.00 88.00 236 GLY A N 1
ATOM 1866 C CA . GLY A 1 236 ? -19.918 -3.061 12.175 1.00 88.00 236 GLY A CA 1
ATOM 1867 C C . GLY A 1 236 ? -18.730 -2.363 11.522 1.00 88.00 236 GLY A C 1
ATOM 1868 O O . GLY A 1 236 ? -17.675 -2.960 11.330 1.00 88.00 236 GLY A O 1
ATOM 1869 N N . GLY A 1 237 ? -18.941 -1.115 11.101 1.00 88.31 237 GLY A N 1
ATOM 1870 C CA . GLY A 1 237 ? -17.961 -0.355 10.325 1.00 88.31 237 GLY A CA 1
ATOM 1871 C C . GLY A 1 237 ? -17.794 -0.847 8.884 1.00 88.31 237 GLY A C 1
ATOM 1872 O O . GLY A 1 237 ? -18.578 -1.657 8.381 1.00 88.31 237 GLY A O 1
ATOM 1873 N N . GLY A 1 238 ? -16.773 -0.326 8.200 1.00 86.75 238 GLY A N 1
ATOM 1874 C CA . GLY A 1 238 ? -16.467 -0.699 6.814 1.00 86.75 238 GLY A CA 1
ATOM 1875 C C . GLY A 1 238 ? -16.071 -2.169 6.642 1.00 86.75 238 GLY A C 1
ATOM 1876 O O . GLY A 1 238 ? -16.394 -2.763 5.615 1.00 86.75 238 GLY A O 1
ATOM 1877 N N . GLU A 1 239 ? -15.486 -2.768 7.683 1.00 89.88 239 GLU A N 1
ATOM 1878 C CA . GLU A 1 239 ? -15.069 -4.177 7.716 1.00 89.88 239 GLU A CA 1
ATOM 1879 C C . GLU A 1 239 ? -16.155 -5.144 8.217 1.00 89.88 239 GLU A C 1
ATOM 1881 O O . GLU A 1 239 ? -15.949 -6.352 8.190 1.00 89.88 239 GLU A O 1
ATOM 1886 N N . ARG A 1 240 ? -17.332 -4.644 8.629 1.00 85.81 240 ARG A N 1
ATOM 1887 C CA . ARG A 1 240 ? -18.477 -5.457 9.100 1.00 85.81 240 ARG A CA 1
ATOM 1888 C C . ARG A 1 240 ? -18.161 -6.371 10.299 1.00 85.81 240 ARG A C 1
ATOM 1890 O O . ARG A 1 240 ? -18.687 -7.480 10.383 1.00 85.81 240 ARG A O 1
ATOM 1897 N N . LEU A 1 241 ? -17.366 -5.877 11.246 1.00 84.44 241 LEU A N 1
ATOM 1898 C CA . LEU A 1 241 ? -16.907 -6.609 12.437 1.00 84.44 241 LEU A CA 1
ATOM 1899 C C . LEU A 1 241 ? -18.075 -7.188 13.247 1.00 84.44 241 LEU A C 1
ATOM 1901 O O . LEU A 1 241 ? -19.023 -6.454 13.534 1.00 84.44 241 LEU A O 1
ATOM 1905 N N . GLY A 1 242 ? -18.026 -8.467 13.634 1.00 73.44 242 GLY A N 1
ATOM 1906 C CA . GLY A 1 242 ? -18.956 -9.060 14.605 1.00 73.44 242 GLY A CA 1
ATOM 1907 C C . GLY A 1 242 ? -20.456 -8.894 14.316 1.00 73.44 242 GLY A C 1
ATOM 1908 O O . GLY A 1 242 ? -21.267 -9.024 15.231 1.00 73.44 242 GLY A O 1
ATOM 1909 N N . ILE A 1 243 ? -20.856 -8.573 13.073 1.00 66.44 243 ILE A N 1
ATOM 1910 C CA . ILE A 1 243 ? -22.276 -8.438 12.699 1.00 66.44 243 ILE A CA 1
ATOM 1911 C C . ILE A 1 243 ? -22.934 -9.824 12.626 1.00 66.44 243 ILE A C 1
ATOM 1913 O O . ILE A 1 243 ? -24.099 -9.977 12.985 1.00 66.44 243 ILE A O 1
ATOM 1917 N N . SER A 1 244 ? -22.204 -10.822 12.128 1.00 63.50 244 SER A N 1
ATOM 1918 C CA . SER A 1 244 ? -22.725 -12.163 11.839 1.00 63.50 244 SER A CA 1
ATOM 1919 C C . SER A 1 244 ? -22.576 -13.162 12.984 1.00 63.50 244 SER A C 1
ATOM 1921 O O . SER A 1 244 ? -23.327 -14.131 13.023 1.00 63.50 244 SER A O 1
ATOM 1923 N N . ASP A 1 245 ? -21.637 -12.944 13.906 1.00 70.50 245 ASP A N 1
ATOM 1924 C CA . ASP A 1 245 ? -21.382 -13.845 15.030 1.00 70.50 245 ASP A CA 1
ATOM 1925 C C . ASP A 1 245 ? -21.123 -13.045 16.312 1.00 70.50 245 ASP A C 1
ATOM 1927 O O . ASP A 1 245 ? -20.183 -12.260 16.406 1.00 70.50 245 ASP A O 1
ATOM 1931 N N . PHE A 1 246 ? -21.961 -13.261 17.329 1.00 63.25 246 PHE A N 1
ATOM 1932 C CA . PHE A 1 246 ? -21.812 -12.626 18.639 1.00 63.25 246 PHE A CA 1
ATOM 1933 C C . PHE A 1 246 ? -20.598 -13.151 19.422 1.00 63.25 246 PHE A C 1
ATOM 1935 O O . PHE A 1 246 ? -20.231 -12.542 20.426 1.00 63.25 246 PHE A O 1
ATOM 1942 N N . ASN A 1 247 ? -19.974 -14.257 19.034 1.00 69.12 247 ASN A N 1
ATOM 1943 C CA . ASN A 1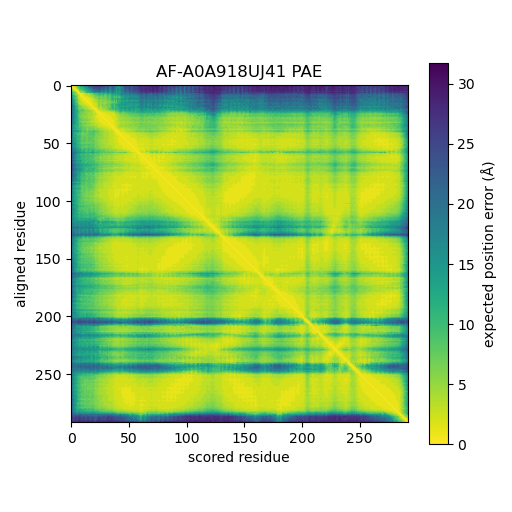 247 ? -18.732 -14.723 19.650 1.00 69.12 247 ASN A CA 1
ATOM 1944 C C . ASN A 1 247 ? -17.483 -14.194 18.945 1.00 69.12 247 ASN A C 1
ATOM 1946 O O . ASN A 1 247 ? -16.383 -14.359 19.477 1.00 69.12 247 ASN A O 1
ATOM 1950 N N . ASP A 1 248 ? -17.649 -13.512 17.812 1.00 74.25 248 ASP A N 1
ATOM 1951 C CA . ASP A 1 248 ? -16.554 -12.870 17.108 1.00 74.25 248 ASP A CA 1
ATOM 1952 C C . ASP A 1 248 ? -15.998 -11.709 17.944 1.00 74.25 248 ASP A C 1
ATOM 1954 O O . ASP A 1 248 ? -16.683 -10.735 18.275 1.00 74.25 248 ASP A O 1
ATOM 1958 N N . ARG A 1 249 ? -14.734 -11.859 18.341 1.00 75.31 249 ARG A N 1
ATOM 1959 C CA . ARG A 1 249 ? -13.952 -10.856 19.073 1.00 75.31 249 ARG A CA 1
ATOM 1960 C C . ARG A 1 249 ? -12.826 -10.296 18.212 1.00 75.31 249 ARG A C 1
ATOM 1962 O O . ARG A 1 249 ? -11.875 -9.737 18.760 1.00 75.31 249 ARG A O 1
ATOM 1969 N N . GLN A 1 250 ? -12.899 -10.490 16.897 1.00 84.94 250 GLN A N 1
ATOM 1970 C CA . GLN A 1 250 ? -11.886 -10.007 15.986 1.00 84.94 250 GLN A CA 1
ATOM 1971 C C . GLN A 1 250 ? -11.787 -8.487 16.079 1.00 84.94 250 GLN A C 1
ATOM 1973 O O . GLN A 1 250 ? -12.778 -7.754 16.037 1.00 84.94 250 GLN A O 1
ATOM 1978 N N . ARG A 1 251 ? -10.553 -8.020 16.227 1.00 90.62 251 ARG A N 1
ATOM 1979 C CA . ARG A 1 251 ? -10.247 -6.601 16.278 1.00 90.62 251 ARG A CA 1
ATOM 1980 C C . ARG A 1 251 ? -10.158 -6.031 14.873 1.00 90.62 251 ARG A C 1
ATOM 1982 O O . ARG A 1 251 ? -9.748 -6.725 13.940 1.00 90.62 251 ARG A O 1
ATOM 1989 N N . LEU A 1 252 ? -10.444 -4.740 14.729 1.00 93.00 252 LEU A N 1
ATOM 1990 C CA . LEU A 1 252 ? -10.241 -4.054 13.456 1.00 93.00 252 LEU A CA 1
ATOM 1991 C C . LEU A 1 252 ? -8.772 -4.138 13.037 1.00 93.00 252 LEU A C 1
ATOM 1993 O O . LEU A 1 252 ? -8.485 -4.445 11.883 1.00 93.00 252 LEU A O 1
ATOM 1997 N N . ALA A 1 253 ? -7.846 -3.900 13.970 1.00 94.94 253 ALA A N 1
ATOM 1998 C CA . ALA A 1 253 ? -6.419 -3.926 13.667 1.00 94.94 253 ALA A CA 1
ATOM 1999 C C . ALA A 1 253 ? -5.961 -5.281 13.102 1.00 94.94 253 ALA A C 1
ATOM 2001 O O . ALA A 1 253 ? -5.100 -5.302 12.229 1.00 94.94 253 ALA A O 1
ATOM 2002 N N . ASP A 1 254 ? -6.556 -6.392 13.542 1.00 94.25 254 ASP A N 1
ATOM 2003 C CA . ASP A 1 254 ? -6.205 -7.733 13.061 1.00 94.25 254 ASP A CA 1
ATOM 2004 C C . ASP A 1 254 ? -6.730 -7.974 11.637 1.00 94.25 254 ASP A C 1
ATOM 2006 O O . ASP A 1 254 ? -6.024 -8.522 10.790 1.00 94.25 254 ASP A O 1
ATOM 2010 N N . VAL A 1 255 ? -7.950 -7.509 11.332 1.00 94.62 255 VAL A N 1
ATOM 2011 C CA . VAL A 1 255 ? -8.497 -7.553 9.963 1.00 94.62 255 VAL A CA 1
ATOM 2012 C C . VAL A 1 255 ? -7.610 -6.760 9.007 1.00 94.62 255 VAL A C 1
ATOM 2014 O O . VAL A 1 255 ? -7.273 -7.233 7.921 1.00 94.62 255 VAL A O 1
ATOM 2017 N N . LEU A 1 256 ? -7.226 -5.548 9.404 1.00 96.75 256 LEU A N 1
ATOM 2018 C CA . LEU A 1 256 ? -6.443 -4.656 8.555 1.00 96.75 256 LEU A CA 1
ATOM 2019 C C . LEU A 1 256 ? -4.989 -5.108 8.409 1.00 96.75 256 LEU A C 1
ATOM 2021 O O . LEU A 1 256 ? -4.430 -4.949 7.327 1.00 96.75 256 LEU A O 1
ATOM 2025 N N . GLU A 1 257 ? -4.406 -5.724 9.438 1.00 97.12 257 GLU A N 1
ATOM 2026 C CA . GLU A 1 257 ? -3.102 -6.388 9.355 1.00 97.12 257 GLU A CA 1
ATOM 2027 C C . GLU A 1 257 ? -3.118 -7.486 8.288 1.00 97.12 257 GLU A C 1
ATOM 2029 O O . GLU A 1 257 ? -2.278 -7.474 7.391 1.00 97.12 257 GLU A O 1
ATOM 2034 N N . ASN A 1 258 ? -4.127 -8.363 8.295 1.00 96.12 258 ASN A N 1
ATOM 2035 C CA . ASN A 1 258 ? -4.264 -9.391 7.261 1.00 96.12 258 ASN A CA 1
ATOM 2036 C C . ASN A 1 258 ? -4.376 -8.769 5.860 1.00 96.12 258 ASN A C 1
ATOM 2038 O O . ASN A 1 258 ? -3.722 -9.218 4.920 1.00 96.12 258 ASN A O 1
ATOM 2042 N N . ARG A 1 259 ? -5.164 -7.697 5.702 1.00 96.44 259 ARG A N 1
ATOM 2043 C CA . ARG A 1 259 ? -5.265 -6.990 4.413 1.00 96.44 259 ARG A CA 1
ATOM 2044 C C . ARG A 1 259 ? -3.923 -6.405 3.982 1.00 96.44 259 ARG A C 1
ATOM 2046 O O . ARG A 1 259 ? -3.588 -6.481 2.798 1.00 96.44 259 ARG A O 1
ATOM 2053 N N . LEU A 1 260 ? -3.177 -5.806 4.908 1.00 97.62 260 LEU A N 1
ATOM 2054 C CA . LEU A 1 260 ? -1.869 -5.208 4.648 1.00 97.62 260 LEU A CA 1
ATOM 2055 C C . LEU A 1 260 ? -0.835 -6.265 4.242 1.00 97.62 260 LEU A C 1
ATOM 2057 O O . LEU A 1 260 ? -0.079 -6.034 3.302 1.00 97.62 260 LEU A O 1
ATOM 2061 N N . GLN A 1 261 ? -0.857 -7.442 4.870 1.00 97.69 261 GLN A N 1
ATOM 2062 C CA . GLN A 1 261 ? -0.021 -8.580 4.476 1.00 97.69 261 GLN A CA 1
ATOM 2063 C C . GLN A 1 261 ? -0.322 -9.035 3.046 1.00 97.69 261 GLN A C 1
ATOM 2065 O O . GLN A 1 261 ? 0.601 -9.267 2.268 1.00 97.69 261 GLN A O 1
ATOM 2070 N N . VAL A 1 262 ? -1.599 -9.083 2.654 1.00 97.50 262 VAL A N 1
ATOM 2071 C CA . VAL A 1 262 ? -1.973 -9.386 1.264 1.00 97.50 262 VAL A CA 1
ATOM 2072 C C . VAL A 1 262 ? -1.471 -8.310 0.294 1.00 97.50 262 VAL A C 1
ATOM 2074 O O . VAL A 1 262 ? -1.005 -8.636 -0.797 1.00 97.50 262 VAL A O 1
ATOM 2077 N N . LEU A 1 263 ? -1.518 -7.028 0.678 1.00 98.19 263 LEU A N 1
ATOM 2078 C CA . LEU A 1 263 ? -0.958 -5.951 -0.145 1.00 98.19 263 LEU A CA 1
ATOM 2079 C C . LEU A 1 263 ? 0.549 -6.119 -0.333 1.00 98.19 263 LEU A C 1
ATOM 2081 O O . LEU A 1 263 ? 1.031 -6.020 -1.458 1.00 98.19 263 LEU A O 1
ATOM 2085 N N . HIS A 1 264 ? 1.277 -6.383 0.752 1.00 98.38 264 HIS A N 1
ATOM 2086 C CA . HIS A 1 264 ? 2.719 -6.618 0.713 1.00 98.38 264 HIS A CA 1
ATOM 2087 C C . HIS A 1 264 ? 3.069 -7.800 -0.188 1.00 98.38 264 HIS A C 1
ATOM 2089 O O . HIS A 1 264 ? 3.872 -7.639 -1.104 1.00 98.38 264 HIS A O 1
ATOM 2095 N N . ALA A 1 265 ? 2.393 -8.938 -0.005 1.00 98.19 265 ALA A N 1
ATOM 2096 C CA . ALA A 1 265 ? 2.589 -10.130 -0.824 1.00 98.19 265 ALA A CA 1
ATOM 2097 C C . ALA A 1 265 ? 2.318 -9.859 -2.311 1.00 98.19 265 ALA A C 1
ATOM 2099 O O . ALA A 1 265 ? 3.098 -10.270 -3.167 1.00 98.19 265 ALA A O 1
ATOM 2100 N N . CYS A 1 266 ? 1.254 -9.119 -2.628 1.00 98.19 266 CYS A N 1
ATOM 2101 C CA . CYS A 1 266 ? 0.939 -8.738 -4.000 1.00 98.19 266 CYS A CA 1
ATOM 2102 C C . CYS A 1 266 ? 1.992 -7.811 -4.611 1.00 98.19 266 CYS A C 1
ATOM 2104 O O . CYS A 1 266 ? 2.368 -7.997 -5.767 1.00 98.19 266 CYS A O 1
ATOM 2106 N N . LEU A 1 267 ? 2.447 -6.795 -3.873 1.00 98.38 267 LEU A N 1
ATOM 2107 C CA . LEU A 1 267 ? 3.474 -5.869 -4.350 1.00 98.38 267 LEU A CA 1
ATOM 2108 C C . LEU A 1 267 ? 4.799 -6.601 -4.570 1.00 98.38 267 LEU A C 1
ATOM 2110 O O . LEU A 1 267 ? 5.419 -6.413 -5.614 1.00 98.38 267 LEU A O 1
ATOM 2114 N N . ALA A 1 268 ? 5.191 -7.472 -3.639 1.00 98.38 268 ALA A N 1
ATOM 2115 C CA . ALA A 1 268 ? 6.389 -8.289 -3.766 1.00 98.38 268 ALA A CA 1
ATOM 2116 C C . ALA A 1 268 ? 6.331 -9.201 -4.993 1.00 98.38 268 ALA A C 1
ATOM 2118 O O . ALA A 1 268 ? 7.233 -9.165 -5.825 1.00 98.38 268 ALA A O 1
ATOM 2119 N N . ASP A 1 269 ? 5.234 -9.941 -5.150 1.00 98.38 269 ASP A N 1
ATOM 2120 C CA . ASP A 1 269 ? 5.027 -10.855 -6.271 1.00 98.38 269 ASP A CA 1
ATOM 2121 C C . ASP A 1 269 ? 5.041 -10.126 -7.626 1.00 98.38 269 ASP A C 1
ATOM 2123 O O . ASP A 1 269 ? 5.679 -10.569 -8.577 1.00 98.38 269 ASP A O 1
ATOM 2127 N N . ILE A 1 270 ? 4.385 -8.966 -7.720 1.00 98.19 270 ILE A N 1
ATOM 2128 C CA . ILE A 1 270 ? 4.345 -8.153 -8.945 1.00 98.19 270 ILE A CA 1
ATOM 2129 C C . ILE A 1 270 ? 5.726 -7.619 -9.322 1.00 98.19 270 ILE A C 1
ATOM 2131 O O . ILE A 1 270 ? 6.110 -7.697 -10.492 1.00 98.19 270 ILE A O 1
ATOM 2135 N N . LEU A 1 271 ? 6.456 -7.060 -8.355 1.00 98.44 271 LEU A N 1
ATOM 2136 C CA . LEU A 1 271 ? 7.784 -6.501 -8.592 1.00 98.44 271 LEU A CA 1
ATOM 2137 C C . LEU A 1 271 ? 8.773 -7.602 -8.978 1.00 98.44 271 LEU A C 1
ATOM 2139 O O . LEU A 1 271 ? 9.503 -7.451 -9.957 1.00 98.44 271 LEU A O 1
ATOM 2143 N N . ASP A 1 272 ? 8.756 -8.725 -8.265 1.00 98.31 272 ASP A N 1
ATOM 2144 C CA . ASP A 1 272 ? 9.655 -9.841 -8.540 1.00 98.31 272 ASP A CA 1
ATOM 2145 C C . ASP A 1 272 ? 9.333 -10.515 -9.880 1.00 98.31 272 ASP A C 1
ATOM 2147 O O . ASP A 1 272 ? 10.209 -10.668 -10.730 1.00 98.31 272 ASP A O 1
ATOM 2151 N N . THR A 1 273 ? 8.050 -10.775 -10.149 1.00 98.25 273 THR A N 1
ATOM 2152 C CA . THR A 1 273 ? 7.597 -11.311 -11.439 1.00 98.25 273 THR A CA 1
ATOM 2153 C C . THR A 1 273 ? 8.014 -10.403 -12.601 1.00 98.25 273 THR A C 1
ATOM 2155 O O . THR A 1 273 ? 8.461 -10.889 -13.642 1.00 98.25 273 THR A O 1
ATOM 2158 N N . PHE A 1 274 ? 7.866 -9.080 -12.462 1.00 98.25 274 PHE A N 1
ATOM 2159 C CA . PHE A 1 274 ? 8.277 -8.145 -13.509 1.00 98.25 274 PHE A CA 1
ATOM 2160 C C . PHE A 1 274 ? 9.792 -8.180 -13.730 1.00 98.25 274 PHE A C 1
ATOM 2162 O O . PHE A 1 274 ? 10.234 -8.275 -14.875 1.00 98.25 274 PHE A O 1
ATOM 2169 N N . ARG A 1 275 ? 10.578 -8.142 -12.647 1.00 97.69 275 ARG A N 1
ATOM 2170 C CA . ARG A 1 275 ? 12.044 -8.233 -12.679 1.00 97.69 275 ARG A CA 1
ATOM 2171 C C . ARG A 1 275 ? 12.503 -9.470 -13.447 1.00 97.69 275 ARG A C 1
ATOM 2173 O O . ARG A 1 275 ? 13.318 -9.359 -14.366 1.00 97.69 275 ARG A O 1
ATOM 2180 N N . GLU A 1 276 ? 11.982 -10.636 -13.084 1.00 97.62 276 GLU A N 1
ATOM 2181 C CA . GLU A 1 276 ? 12.359 -11.910 -13.698 1.00 97.62 276 GLU A CA 1
ATOM 2182 C C . GLU A 1 276 ? 11.952 -11.973 -15.168 1.00 97.62 276 GLU A C 1
ATOM 2184 O O . GLU A 1 276 ? 12.773 -12.305 -16.024 1.00 97.62 276 GLU A O 1
ATOM 2189 N N . ALA A 1 277 ? 10.714 -11.585 -15.482 1.00 97.44 277 ALA A N 1
ATOM 2190 C CA . ALA A 1 277 ? 10.203 -11.644 -16.844 1.00 97.44 277 ALA A CA 1
ATOM 2191 C C . ALA A 1 277 ? 10.946 -10.689 -17.792 1.00 97.44 277 ALA A C 1
ATOM 2193 O O . ALA A 1 277 ? 11.243 -11.066 -18.925 1.00 97.44 277 ALA A O 1
ATOM 2194 N N . VAL A 1 278 ? 11.276 -9.472 -17.343 1.00 97.38 278 VAL A N 1
ATOM 2195 C CA . VAL A 1 278 ? 12.077 -8.528 -18.140 1.00 97.38 278 VAL A CA 1
ATOM 2196 C C . VAL A 1 278 ? 13.496 -9.051 -18.331 1.00 97.38 278 VAL A C 1
ATOM 2198 O O . VAL A 1 278 ? 13.995 -9.025 -19.451 1.00 97.38 278 VAL A O 1
ATOM 2201 N N . THR A 1 279 ? 14.126 -9.573 -17.275 1.00 96.25 279 THR A N 1
ATOM 2202 C CA . THR A 1 279 ? 15.488 -10.124 -17.357 1.00 96.25 279 THR A CA 1
ATOM 2203 C C . THR A 1 279 ? 15.560 -11.284 -18.354 1.00 96.25 279 THR A C 1
ATOM 2205 O O . THR A 1 279 ? 16.459 -11.318 -19.193 1.00 96.25 279 THR A O 1
ATOM 2208 N N . ALA A 1 280 ? 14.592 -12.205 -18.311 1.00 95.81 280 ALA A N 1
ATOM 2209 C CA . ALA A 1 280 ? 14.506 -13.316 -19.255 1.00 95.81 280 ALA A CA 1
ATOM 2210 C C . ALA A 1 280 ? 14.289 -12.830 -20.697 1.00 95.81 280 ALA A C 1
ATOM 2212 O O . ALA A 1 280 ? 15.011 -13.235 -21.605 1.00 95.81 280 ALA A O 1
ATOM 2213 N N . TYR A 1 281 ? 13.343 -11.908 -20.899 1.00 96.00 281 TYR A N 1
ATOM 2214 C CA . TYR A 1 281 ? 13.047 -11.356 -22.220 1.00 96.00 281 TYR A CA 1
ATOM 2215 C C . TYR A 1 281 ? 14.251 -10.629 -22.836 1.00 96.00 281 TYR A C 1
ATOM 2217 O O . TYR A 1 281 ? 14.559 -10.819 -24.010 1.00 96.00 281 TYR A O 1
ATOM 2225 N N . GLU A 1 282 ? 14.960 -9.808 -22.058 1.00 93.69 282 GLU A N 1
ATOM 2226 C CA . GLU A 1 282 ? 16.139 -9.094 -22.553 1.00 93.69 282 GLU A CA 1
ATOM 2227 C C . GLU A 1 282 ? 17.288 -10.055 -22.893 1.00 93.69 282 GLU A C 1
ATOM 2229 O O . GLU A 1 282 ? 17.949 -9.862 -23.913 1.00 93.69 282 GLU A O 1
ATOM 2234 N N . ALA A 1 283 ? 17.485 -11.129 -22.119 1.00 91.62 283 ALA A N 1
ATOM 2235 C CA . ALA A 1 283 ? 18.472 -12.159 -22.439 1.00 91.62 283 ALA A CA 1
ATOM 2236 C C . ALA A 1 283 ? 18.163 -12.871 -23.771 1.00 91.62 283 ALA A C 1
ATOM 2238 O O . ALA A 1 283 ? 19.063 -13.062 -24.589 1.00 91.62 283 ALA A O 1
ATOM 2239 N N . GLU A 1 284 ? 16.896 -13.210 -24.030 1.00 88.56 284 GLU A N 1
ATOM 2240 C CA . GLU A 1 284 ? 16.465 -13.830 -25.293 1.00 88.56 284 GLU A CA 1
ATOM 2241 C C . GLU A 1 284 ? 16.662 -12.897 -26.497 1.00 88.56 284 GLU A C 1
ATOM 2243 O O . GLU A 1 284 ? 17.191 -13.314 -27.531 1.00 88.56 284 GLU A O 1
ATOM 2248 N N . VAL A 1 285 ? 16.294 -11.619 -26.360 1.00 84.31 285 VAL A N 1
ATOM 2249 C CA . VAL A 1 285 ? 16.422 -10.615 -27.432 1.00 84.31 285 VAL A CA 1
ATOM 2250 C C . VAL A 1 285 ? 17.886 -10.331 -27.784 1.00 84.31 285 VAL A C 1
ATOM 2252 O O . VAL A 1 285 ? 18.196 -10.075 -28.948 1.00 84.31 285 VAL A O 1
ATOM 2255 N N . ILE A 1 286 ? 18.798 -10.394 -26.808 1.00 71.88 286 ILE A N 1
ATOM 2256 C CA . ILE A 1 286 ? 20.240 -10.214 -27.037 1.00 71.88 286 ILE A CA 1
ATOM 2257 C C . ILE A 1 286 ? 20.843 -11.426 -27.768 1.00 71.88 286 ILE A C 1
ATOM 2259 O O . ILE A 1 286 ? 21.716 -11.256 -28.618 1.00 71.88 286 ILE A O 1
ATOM 2263 N N . VAL A 1 287 ? 20.377 -12.643 -27.466 1.00 67.25 287 VAL A N 1
ATOM 2264 C CA . VAL A 1 287 ? 20.912 -13.898 -28.031 1.00 67.25 287 VAL A CA 1
ATOM 2265 C C . VAL A 1 287 ? 20.335 -14.205 -29.421 1.00 67.25 287 VAL A C 1
ATOM 2267 O O . VAL A 1 287 ? 20.997 -14.853 -30.229 1.00 67.25 287 VAL A O 1
ATOM 2270 N N . SER A 1 288 ? 19.121 -13.747 -29.733 1.00 54.09 288 SER A N 1
ATOM 2271 C CA . SER A 1 288 ? 18.465 -13.933 -31.038 1.00 54.09 288 SER A CA 1
ATOM 2272 C C . SER A 1 288 ? 17.911 -12.607 -31.570 1.00 54.09 288 SER A C 1
ATOM 2274 O O . SER A 1 288 ? 16.706 -12.359 -31.466 1.00 54.09 288 SER A O 1
ATOM 2276 N N . PRO A 1 289 ? 18.759 -11.730 -32.145 1.00 53.69 289 PRO A N 1
ATOM 2277 C CA . PRO A 1 289 ? 18.274 -10.499 -32.749 1.00 53.69 289 PRO A CA 1
ATOM 2278 C C . PRO A 1 289 ? 17.294 -10.842 -33.883 1.00 53.69 289 PRO A C 1
ATOM 2280 O O . PRO A 1 289 ? 17.568 -11.757 -34.664 1.00 53.69 289 PRO A O 1
ATOM 2283 N N . PRO A 1 290 ? 16.152 -10.140 -33.996 1.00 49.38 290 PRO A N 1
ATOM 2284 C CA . PRO A 1 290 ? 15.163 -10.442 -35.020 1.00 49.38 290 PRO A CA 1
ATOM 2285 C C . PRO A 1 290 ? 15.808 -10.342 -36.405 1.00 49.38 290 PRO A C 1
ATOM 2287 O O . PRO A 1 290 ? 16.378 -9.307 -36.763 1.00 49.38 290 PRO A O 1
ATOM 2290 N N . SER A 1 291 ? 15.726 -11.433 -37.170 1.00 46.19 291 SER A N 1
ATOM 2291 C CA . SER A 1 291 ? 16.069 -11.457 -38.590 1.00 46.19 291 SER A CA 1
ATOM 2292 C C . SER A 1 291 ? 15.232 -10.391 -39.294 1.00 46.19 291 SER A C 1
ATOM 2294 O O . SER A 1 291 ? 14.004 -10.493 -39.306 1.00 46.19 291 SER A O 1
ATOM 2296 N N . ARG A 1 292 ? 15.906 -9.341 -39.775 1.00 39.97 292 ARG A N 1
ATOM 2297 C CA . ARG A 1 292 ? 15.300 -8.243 -40.537 1.00 39.97 292 ARG A CA 1
ATOM 2298 C C . ARG A 1 292 ? 14.670 -8.734 -41.830 1.00 39.97 292 ARG A C 1
ATOM 2300 O O . ARG A 1 292 ? 15.267 -9.640 -42.451 1.00 39.97 292 ARG A O 1
#

Sequence (292 aa):
MPTKSKSHAEMADLFASLGAFLGKDIAVAISEIAETADFEMSDAANEPFVKFIEWINPRPAFIAAWRSDPALERKHYLRFMSGLEAARDGYRAAVYHLERLRGMEDQLHAILAKFDFAKSVPPGSVAAIGNARRWSFEYQAFVLAYRRALDSVAWGLSTYFKAEQSSFKQFAKNLAKHHPAPVACVLARACARHIEHFDFVIGTERGRSVRDRIAHRESIQAGYINVGAFGFRIVGGGERLGISDFNDRQRLADVLENRLQVLHACLADILDTFREAVTAYEAEVIVSPPSR

pLDDT: mean 88.41, std 12.84, range [28.58, 98.44]